Protein AF-A0A6N6Q2B4-F1 (afdb_monomer_lite)

pLDDT: mean 87.19, std 14.07, range [43.34, 98.88]

Sequence (247 aa):
VHIGHRNWVSLNNPAGLNIAGKITLEAWVNPEATQDGPVSRIISHGPALQTDIVDAAGKGVELFGSLLSANEVSLRIENSSEYVVGSSDGTNFHGVRAPVGTDLGAGKWVHLVGTYDGTTWRLYRNGTEIANAADATGALGVADGDWAIGSTGSGWADNFAGGIDEAAIYKKSLTAAQVKAHYDAATVVPVSKITFERSANGLKLSWTGGVLQQSDAYGSGYGDVTDAVSPYPVSASGTAKFFRLRQ

Foldseek 3Di:
DKDAFLDKDWPFDDPVPQAFAWKKWKWKWQAAQDFPDQKAFQKKWDDADQDWPADPVRDTDRPPDDPFFRKMFTFIDGPSFKTWGFMDRNPDTDTDIATPPPRHNPRDIWIWMWIGAQFKIWIDILLHTGDMDGDNGGHHGGDRFTIMGQAHTVSPDRGTGTIIDPIDMDSHGDDSVRSNVVSCVVPLPQPQDWDWDADPFGIWIAGDDAFKWKDLDPPDDTDGDPPDDPRGDDGDDVGDMDIDGDD

Secondary structure (DSSP, 8-state):
--B-TT--EEEE--GGG---BSEEEEEEEEE-SS-SSSEEEEEEE-PPP--EEE-TTS-EEE--S-SS---EEEEEEETTTEEEEEEE-SS-EEEEEEE-GGGTTS---EEEEEEE-SSEEEEEETTEEEEEEE-S--BPP-SS--EEESSSGGGSS----EEEEEEEEESSPPPHHHHHHHHHHHHS-----EEEEEETTEEEEEESSSEEEEESSTTS--EE-TT--SSEEEE--SS--EEEEE-

Radius of gyration: 24.59 Å; chains: 1; bounding box: 74×36×65 Å

Structure (mmCIF, N/CA/C/O backbone):
data_AF-A0A6N6Q2B4-F1
#
_entry.id   AF-A0A6N6Q2B4-F1
#
loop_
_atom_site.group_PDB
_atom_site.id
_atom_site.type_symbol
_atom_site.label_atom_id
_atom_site.label_alt_id
_atom_site.label_comp_id
_atom_site.label_asym_id
_atom_site.label_entity_id
_atom_site.label_seq_id
_atom_site.pdbx_PDB_ins_code
_atom_site.Cartn_x
_atom_site.Cartn_y
_atom_site.Cartn_z
_atom_site.occupancy
_atom_site.B_iso_or_equiv
_atom_site.auth_seq_id
_atom_site.auth_comp_id
_atom_site.auth_asym_id
_atom_site.auth_atom_id
_atom_site.pdbx_PDB_model_num
ATOM 1 N N . VAL A 1 1 ? 2.869 -5.673 11.732 1.00 46.59 1 VAL A N 1
ATOM 2 C CA . VAL A 1 1 ? 4.303 -5.688 12.134 1.00 46.59 1 VAL A CA 1
ATOM 3 C C . VAL A 1 1 ? 4.669 -4.244 12.363 1.00 46.59 1 VAL A C 1
ATOM 5 O O . VAL A 1 1 ? 4.632 -3.502 11.396 1.00 46.59 1 VAL A O 1
ATOM 8 N N . HIS A 1 2 ? 4.979 -3.851 13.599 1.00 43.34 2 HIS A N 1
ATOM 9 C CA . HIS A 1 2 ? 5.383 -2.478 13.892 1.00 43.34 2 HIS A CA 1
ATOM 10 C C . HIS A 1 2 ? 6.887 -2.321 13.650 1.00 43.34 2 HIS A C 1
ATOM 12 O O . HIS A 1 2 ? 7.690 -2.909 14.376 1.00 43.34 2 HIS A O 1
ATOM 18 N N . ILE A 1 3 ? 7.266 -1.558 12.626 1.00 56.44 3 ILE A N 1
ATOM 19 C CA . ILE A 1 3 ? 8.669 -1.246 12.324 1.00 56.44 3 ILE A CA 1
ATOM 20 C C . ILE A 1 3 ? 8.933 0.207 12.729 1.00 56.44 3 ILE A C 1
ATOM 22 O O . ILE A 1 3 ? 8.253 1.118 12.257 1.00 56.44 3 ILE A O 1
ATOM 26 N N . GLY A 1 4 ? 9.883 0.404 13.649 1.00 46.84 4 GLY A N 1
ATOM 27 C CA . GLY A 1 4 ? 10.326 1.724 14.111 1.00 46.84 4 GLY A CA 1
ATOM 28 C C . GLY A 1 4 ? 11.435 2.326 13.241 1.00 46.84 4 GLY A C 1
ATOM 29 O O . GLY A 1 4 ? 11.974 1.649 12.371 1.00 46.84 4 GLY A O 1
ATOM 30 N N . HIS A 1 5 ? 11.808 3.577 13.534 1.00 55.91 5 HIS A N 1
ATOM 31 C CA . HIS A 1 5 ? 12.776 4.433 12.815 1.00 55.91 5 HIS A CA 1
ATOM 32 C C . HIS A 1 5 ? 13.891 3.681 12.067 1.00 55.91 5 HIS A C 1
ATOM 34 O O . HIS A 1 5 ? 14.724 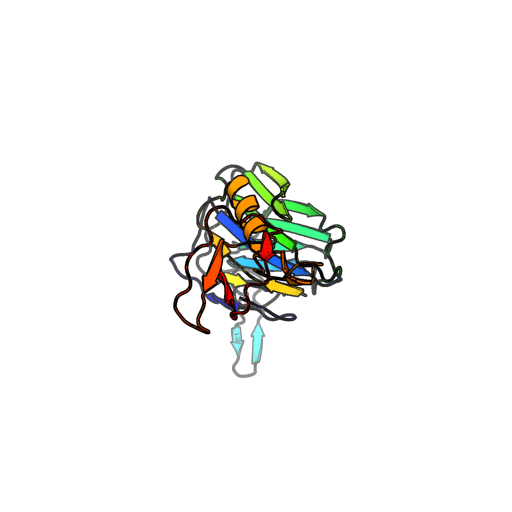3.042 12.709 1.00 55.91 5 HIS A O 1
ATOM 40 N N . ARG A 1 6 ? 13.899 3.760 10.726 1.00 65.00 6 ARG A N 1
ATOM 41 C CA . ARG A 1 6 ? 14.929 3.184 9.831 1.00 65.00 6 ARG A CA 1
ATOM 42 C C . ARG A 1 6 ? 15.206 1.688 10.011 1.00 65.00 6 ARG A C 1
ATOM 44 O O . ARG A 1 6 ? 16.241 1.193 9.569 1.00 65.00 6 ARG A O 1
ATOM 51 N N . ASN A 1 7 ? 14.306 0.961 10.663 1.00 76.88 7 ASN A N 1
ATOM 52 C CA . ASN A 1 7 ? 14.390 -0.488 10.730 1.00 76.88 7 ASN A CA 1
ATOM 53 C C . ASN A 1 7 ? 13.706 -1.094 9.512 1.00 76.88 7 ASN A C 1
ATOM 55 O O . ASN A 1 7 ? 12.891 -0.463 8.839 1.00 76.88 7 ASN A O 1
ATOM 59 N N . TRP A 1 8 ? 14.029 -2.351 9.258 1.00 82.38 8 TRP A N 1
ATOM 60 C CA . TRP A 1 8 ? 13.452 -3.106 8.167 1.00 82.38 8 TRP A CA 1
ATOM 61 C C . TRP A 1 8 ? 13.329 -4.573 8.556 1.00 82.38 8 TRP A C 1
ATOM 63 O O . TRP A 1 8 ? 13.951 -5.045 9.511 1.00 82.38 8 TRP A O 1
ATOM 73 N N . VAL A 1 9 ? 12.493 -5.291 7.818 1.00 85.94 9 VAL A N 1
ATOM 74 C CA . VAL A 1 9 ? 12.301 -6.733 7.980 1.00 85.94 9 VAL A CA 1
ATOM 75 C C . VAL A 1 9 ? 12.471 -7.391 6.620 1.00 85.94 9 VAL A C 1
ATOM 77 O O . VAL A 1 9 ? 11.747 -7.039 5.690 1.00 85.94 9 VAL A O 1
ATOM 80 N N . SER A 1 10 ? 13.395 -8.354 6.515 1.00 86.75 10 SER A N 1
ATOM 81 C CA . SER A 1 10 ? 13.435 -9.278 5.375 1.00 86.75 10 SER A CA 1
ATOM 82 C C . SER A 1 10 ? 12.363 -10.341 5.542 1.00 86.75 10 SER A C 1
ATOM 84 O O . SER A 1 10 ? 12.234 -10.937 6.614 1.00 86.75 10 SER A O 1
ATOM 86 N N . LEU A 1 11 ? 11.650 -10.638 4.464 1.00 84.94 11 LEU A N 1
ATOM 87 C CA . LEU A 1 11 ? 10.819 -11.835 4.359 1.00 84.94 11 LEU A CA 1
ATOM 88 C C . LEU A 1 11 ? 11.498 -12.915 3.497 1.00 84.94 11 LEU A C 1
ATOM 90 O O . LEU A 1 11 ? 10.877 -13.941 3.215 1.00 84.94 11 LEU A O 1
ATOM 94 N N . ASN A 1 12 ? 12.767 -12.705 3.119 1.00 86.75 12 ASN A N 1
ATOM 95 C CA . ASN A 1 12 ? 13.509 -13.480 2.122 1.00 86.75 12 ASN A CA 1
ATOM 96 C C . ASN A 1 12 ? 12.766 -13.519 0.769 1.00 86.75 12 ASN A C 1
ATOM 98 O O . ASN A 1 12 ? 11.902 -12.683 0.493 1.00 86.75 12 ASN A O 1
ATOM 102 N N . ASN A 1 13 ? 13.056 -14.517 -0.068 1.00 85.31 13 ASN A N 1
ATOM 103 C CA . ASN A 1 13 ? 12.334 -14.766 -1.313 1.00 85.31 13 ASN A CA 1
ATOM 104 C C . ASN A 1 13 ? 11.565 -16.102 -1.286 1.00 85.31 13 ASN A C 1
ATOM 106 O O . ASN A 1 13 ? 11.997 -17.094 -1.883 1.00 85.31 13 ASN A O 1
ATOM 110 N N . PRO A 1 14 ? 10.428 -16.201 -0.573 1.00 84.50 14 PRO A N 1
ATOM 111 C CA . PRO A 1 14 ? 9.658 -17.432 -0.569 1.00 84.50 14 PRO A CA 1
ATOM 112 C C . PRO A 1 14 ? 9.080 -17.661 -1.969 1.00 84.50 14 PRO A C 1
ATOM 114 O O . PRO A 1 14 ? 8.416 -16.788 -2.522 1.00 84.50 14 PRO A O 1
ATOM 117 N N . ALA A 1 15 ? 9.244 -18.867 -2.525 1.00 81.69 15 ALA A N 1
ATOM 118 C CA . ALA A 1 15 ? 8.711 -19.215 -3.853 1.00 81.69 15 ALA A CA 1
ATOM 119 C C . ALA A 1 15 ? 7.199 -18.931 -3.968 1.00 81.69 15 ALA A C 1
ATOM 121 O O . ALA A 1 15 ? 6.676 -18.545 -5.013 1.00 81.69 15 ALA A O 1
ATOM 122 N N . GLY A 1 16 ? 6.496 -19.060 -2.840 1.00 81.44 16 GLY A N 1
ATOM 123 C CA . GLY A 1 16 ? 5.100 -18.695 -2.677 1.00 81.44 16 GLY A CA 1
ATOM 124 C C . GLY A 1 16 ? 4.799 -17.195 -2.712 1.00 81.44 16 GLY A C 1
ATOM 125 O O . GLY A 1 16 ? 3.630 -16.883 -2.573 1.00 81.44 16 GLY A O 1
ATOM 126 N N . LEU A 1 17 ? 5.746 -16.280 -2.915 1.00 82.44 17 LEU A N 1
ATOM 127 C CA . LEU A 1 17 ? 5.530 -14.837 -3.122 1.00 82.44 17 LEU A CA 1
ATOM 128 C C . LEU A 1 17 ? 6.408 -14.267 -4.250 1.00 82.44 17 LEU A C 1
ATOM 130 O O . LEU A 1 17 ? 6.599 -13.060 -4.326 1.00 82.44 17 LEU A O 1
ATOM 134 N N . ASN A 1 18 ? 6.877 -15.100 -5.180 1.00 86.44 18 ASN A N 1
ATOM 135 C CA . ASN A 1 18 ? 7.385 -14.596 -6.453 1.00 86.44 18 ASN A CA 1
ATOM 136 C C . ASN A 1 18 ? 6.185 -14.276 -7.366 1.00 86.44 18 ASN A C 1
ATOM 138 O O . ASN A 1 18 ? 5.571 -15.179 -7.943 1.00 86.44 18 ASN A O 1
ATOM 142 N N . ILE A 1 19 ? 5.749 -13.014 -7.365 1.00 89.75 19 ILE A N 1
ATOM 143 C CA . ILE A 1 19 ? 4.476 -12.578 -7.956 1.00 89.75 19 ILE A CA 1
ATOM 144 C C . ILE A 1 19 ? 4.738 -11.889 -9.291 1.00 89.75 19 ILE A C 1
ATOM 146 O O . ILE A 1 19 ? 5.482 -10.920 -9.353 1.00 89.75 19 ILE A O 1
ATOM 150 N N . ALA A 1 20 ? 4.050 -12.344 -10.338 1.00 93.19 20 ALA A N 1
ATOM 151 C CA . ALA A 1 20 ? 3.994 -11.662 -11.624 1.00 93.19 20 ALA A CA 1
ATOM 152 C C . ALA A 1 20 ? 2.539 -11.344 -12.003 1.00 93.19 20 ALA A C 1
ATOM 154 O O . ALA A 1 20 ? 1.624 -12.129 -11.736 1.00 93.19 20 ALA A O 1
ATOM 155 N N . GLY A 1 21 ? 2.317 -10.194 -12.638 1.00 95.94 21 GLY A N 1
ATOM 156 C CA . GLY A 1 21 ? 0.991 -9.719 -13.016 1.00 95.94 21 GLY A CA 1
ATOM 157 C C . GLY A 1 21 ? 0.243 -9.086 -11.842 1.00 95.94 21 GLY A C 1
ATOM 158 O O . GLY A 1 21 ? 0.664 -8.056 -11.319 1.00 95.94 21 GLY A O 1
ATOM 159 N N . LYS A 1 22 ? -0.913 -9.649 -11.468 1.00 97.94 22 LYS A N 1
ATOM 160 C CA . LYS A 1 22 ? -1.814 -9.032 -10.479 1.00 97.94 22 LYS A CA 1
ATOM 161 C C . LYS A 1 22 ? -1.211 -9.040 -9.078 1.00 97.94 22 LYS A C 1
ATOM 163 O O . LYS A 1 22 ? -0.769 -10.083 -8.601 1.00 97.94 22 LYS A O 1
ATOM 168 N N . ILE A 1 23 ? -1.295 -7.906 -8.390 1.00 98.31 23 ILE A N 1
ATOM 169 C CA . ILE A 1 23 ? -0.763 -7.755 -7.034 1.00 98.31 23 ILE A CA 1
ATOM 170 C C . ILE A 1 23 ? -1.555 -6.720 -6.235 1.00 98.31 23 ILE A C 1
ATOM 172 O O . ILE A 1 23 ? -2.185 -5.833 -6.814 1.00 98.31 23 ILE A O 1
ATOM 176 N N . THR A 1 24 ? -1.487 -6.823 -4.909 1.00 98.69 24 THR A N 1
ATOM 177 C CA . THR A 1 24 ? -1.772 -5.718 -3.990 1.00 98.69 24 THR A CA 1
ATOM 178 C C . THR A 1 24 ? -0.676 -5.619 -2.937 1.00 98.69 24 THR A C 1
ATOM 180 O O . THR A 1 24 ? -0.319 -6.636 -2.340 1.00 98.69 24 THR A O 1
ATOM 183 N N . LEU A 1 25 ? -0.183 -4.404 -2.708 1.00 98.69 25 LEU A N 1
ATOM 184 C CA . LEU A 1 25 ? 0.688 -4.028 -1.596 1.00 98.69 25 LEU A CA 1
ATOM 185 C C . LEU A 1 25 ? -0.087 -3.074 -0.690 1.00 98.69 25 LEU A C 1
ATOM 187 O O . LEU A 1 25 ? -0.640 -2.088 -1.173 1.00 98.69 25 LEU A O 1
ATOM 191 N N . GLU A 1 26 ? -0.143 -3.361 0.601 1.00 98.69 26 GLU A N 1
ATOM 192 C CA . GLU A 1 26 ? -0.947 -2.618 1.573 1.00 98.69 26 GLU A CA 1
ATOM 193 C C . GLU A 1 26 ? -0.132 -2.371 2.839 1.00 98.69 26 GLU A C 1
ATOM 195 O O . GLU A 1 26 ? 0.538 -3.280 3.318 1.00 98.69 26 GLU A O 1
ATOM 200 N N . ALA A 1 27 ? -0.189 -1.156 3.383 1.00 98.25 27 ALA A N 1
AT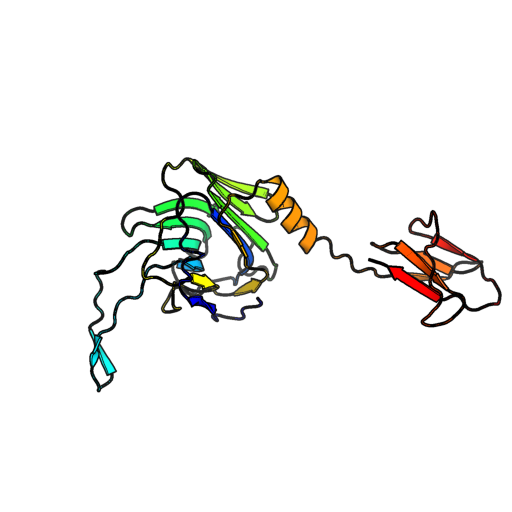OM 201 C CA . ALA A 1 27 ? 0.389 -0.835 4.683 1.00 98.25 27 ALA A CA 1
ATOM 202 C C . ALA A 1 27 ? -0.281 0.391 5.309 1.00 98.25 27 ALA A C 1
ATOM 204 O O . ALA A 1 27 ? -0.737 1.303 4.614 1.00 98.25 27 ALA A O 1
ATOM 205 N N . TRP A 1 28 ? -0.255 0.455 6.635 1.00 97.88 28 TRP A N 1
ATOM 206 C CA . TRP A 1 28 ? -0.391 1.705 7.368 1.00 97.88 28 TRP A CA 1
ATOM 207 C C . TRP A 1 28 ? 0.989 2.334 7.548 1.00 97.88 28 TRP A C 1
ATOM 209 O O . TRP A 1 28 ? 1.935 1.656 7.945 1.00 97.88 28 TRP A O 1
ATOM 219 N N . VAL A 1 29 ? 1.114 3.630 7.264 1.00 97.31 29 VAL A N 1
ATOM 220 C CA . VAL A 1 29 ? 2.376 4.370 7.391 1.00 97.31 29 VAL A CA 1
ATOM 221 C C . VAL A 1 29 ? 2.209 5.671 8.163 1.00 97.31 29 VAL A C 1
ATOM 223 O O . VAL A 1 29 ? 1.197 6.351 8.037 1.00 97.31 29 VAL A O 1
ATOM 226 N N . ASN A 1 30 ? 3.217 6.047 8.939 1.00 96.25 30 ASN A N 1
ATOM 227 C CA . ASN A 1 30 ? 3.341 7.354 9.580 1.00 96.25 30 ASN A CA 1
ATOM 228 C C . ASN A 1 30 ? 4.697 7.940 9.166 1.00 96.25 30 ASN A C 1
ATOM 230 O O . ASN A 1 30 ? 5.694 7.702 9.854 1.00 96.25 30 ASN A O 1
ATOM 234 N N . PRO A 1 31 ? 4.771 8.575 7.982 1.00 95.56 31 PRO A N 1
ATOM 235 C CA . PRO A 1 31 ? 6.037 9.004 7.415 1.00 95.56 31 PRO A CA 1
ATOM 236 C C . PRO A 1 31 ? 6.551 10.272 8.102 1.00 95.56 31 PRO A C 1
ATOM 238 O O . PRO A 1 31 ? 5.794 11.198 8.404 1.00 95.56 31 PRO A O 1
ATOM 241 N N . GLU A 1 32 ? 7.862 10.344 8.303 1.00 94.69 32 GLU A N 1
ATOM 242 C CA . GLU A 1 32 ? 8.519 11.549 8.803 1.00 94.69 32 GLU A CA 1
ATOM 243 C C . GLU A 1 32 ? 8.503 12.681 7.772 1.00 94.69 32 GLU A C 1
ATOM 245 O O . GLU A 1 32 ? 8.220 12.476 6.591 1.00 94.69 32 GLU A O 1
ATOM 250 N N . ALA A 1 33 ? 8.814 13.898 8.226 1.00 92.00 33 ALA A N 1
ATOM 251 C CA . ALA A 1 33 ? 8.837 15.089 7.375 1.00 92.00 33 ALA A CA 1
ATOM 252 C C . ALA A 1 33 ? 9.838 14.973 6.211 1.00 92.00 33 ALA A C 1
ATOM 254 O O . ALA A 1 33 ? 9.653 15.597 5.169 1.00 92.00 33 ALA A O 1
ATOM 255 N N . THR A 1 34 ? 10.889 14.175 6.394 1.00 90.19 34 THR A N 1
ATOM 256 C CA . THR A 1 34 ? 11.942 13.931 5.410 1.00 90.19 34 THR A CA 1
ATOM 257 C C . THR A 1 34 ? 12.246 12.446 5.346 1.00 90.19 34 THR A C 1
ATOM 259 O O . THR A 1 34 ? 12.429 11.811 6.382 1.00 90.19 34 THR A O 1
ATOM 262 N N . GLN A 1 35 ? 12.328 11.913 4.133 1.00 93.06 35 GLN A N 1
ATOM 263 C CA . GLN A 1 35 ? 12.831 10.570 3.875 1.00 93.06 35 GLN A CA 1
ATOM 264 C C . GLN A 1 35 ? 14.358 10.584 3.698 1.00 93.06 35 GLN A C 1
ATOM 266 O O . GLN A 1 35 ? 14.934 11.622 3.371 1.00 93.06 35 GLN A O 1
ATOM 271 N N . ASP A 1 36 ? 15.015 9.443 3.920 1.00 84.19 36 ASP A N 1
ATOM 272 C CA . ASP A 1 36 ? 16.485 9.351 3.953 1.00 84.19 36 ASP A CA 1
ATOM 273 C C . ASP A 1 36 ? 17.151 9.527 2.578 1.00 84.19 36 ASP A C 1
ATOM 275 O O . ASP A 1 36 ? 18.346 9.816 2.500 1.00 84.19 36 ASP A O 1
ATOM 279 N N . GLY A 1 37 ? 16.392 9.375 1.493 1.00 85.94 37 GLY A N 1
ATOM 280 C CA . GLY A 1 37 ? 16.914 9.447 0.137 1.00 85.94 37 GLY A CA 1
ATOM 281 C C . GLY A 1 37 ? 15.869 9.845 -0.906 1.00 85.94 37 GLY A C 1
ATOM 282 O O . GLY A 1 37 ? 14.711 10.129 -0.579 1.00 85.94 37 GLY A O 1
ATOM 283 N N . PRO A 1 38 ? 16.270 9.869 -2.190 1.00 88.62 38 PRO A N 1
ATOM 284 C CA . PRO A 1 38 ? 15.353 10.121 -3.301 1.00 88.62 38 PRO A CA 1
ATOM 285 C C . PRO A 1 38 ? 14.310 9.007 -3.449 1.00 88.62 38 PRO A C 1
ATOM 287 O O . PRO A 1 38 ? 13.260 9.238 -4.044 1.00 88.62 38 PRO A O 1
ATOM 290 N N . VAL A 1 39 ? 14.575 7.824 -2.893 1.00 91.62 39 VAL A N 1
ATOM 291 C CA . VAL A 1 39 ? 13.656 6.692 -2.836 1.00 91.62 39 VAL A CA 1
ATOM 292 C C . VAL A 1 39 ? 13.653 6.129 -1.417 1.00 91.62 39 VAL A C 1
ATOM 294 O O . VAL A 1 39 ? 14.709 5.918 -0.831 1.00 91.62 39 VAL A O 1
ATOM 297 N N . SER A 1 40 ? 12.463 5.860 -0.882 1.00 94.06 40 SER A N 1
ATOM 298 C CA . SER A 1 40 ? 12.276 5.196 0.410 1.00 94.06 40 SER A CA 1
ATOM 299 C C . SER A 1 40 ? 11.170 4.155 0.319 1.00 94.06 40 SER A C 1
ATOM 301 O O . SER A 1 40 ? 10.014 4.481 0.036 1.00 94.06 40 SER A O 1
ATOM 303 N N . ARG A 1 41 ? 11.515 2.886 0.540 1.00 94.75 41 ARG A N 1
ATOM 304 C CA . ARG A 1 41 ? 10.623 1.744 0.298 1.00 94.75 41 ARG A CA 1
ATOM 305 C C . ARG A 1 41 ? 9.816 1.378 1.536 1.00 94.75 41 ARG A C 1
ATOM 307 O O . ARG A 1 41 ? 10.368 1.100 2.593 1.00 94.75 41 ARG A O 1
ATOM 314 N N . ILE A 1 42 ? 8.496 1.318 1.376 1.00 97.00 42 ILE A N 1
ATOM 315 C CA . ILE A 1 42 ? 7.570 0.870 2.423 1.00 97.00 42 ILE A CA 1
ATOM 316 C C . ILE A 1 42 ? 7.452 -0.654 2.357 1.00 97.00 42 ILE A C 1
ATOM 318 O O . ILE A 1 42 ? 7.682 -1.335 3.351 1.00 97.00 42 ILE A O 1
ATOM 322 N N . ILE A 1 43 ? 7.143 -1.187 1.173 1.00 97.31 43 ILE A N 1
ATOM 323 C CA . ILE A 1 43 ? 7.164 -2.620 0.857 1.00 97.31 43 ILE A CA 1
ATOM 324 C C . ILE A 1 43 ? 7.862 -2.772 -0.491 1.00 97.31 43 ILE A C 1
ATOM 326 O O . ILE A 1 43 ? 7.516 -2.060 -1.435 1.00 97.31 43 ILE A O 1
ATOM 330 N N . SER A 1 44 ? 8.804 -3.699 -0.604 1.00 95.00 44 SER A N 1
ATOM 331 C CA . SER A 1 44 ? 9.506 -3.981 -1.854 1.00 95.00 44 SER A CA 1
ATOM 332 C C . SER A 1 44 ? 9.785 -5.466 -2.036 1.00 95.00 44 SER A C 1
ATOM 334 O O . SER A 1 44 ? 9.934 -6.190 -1.056 1.00 95.00 44 SER A O 1
ATOM 336 N N . HIS A 1 45 ? 9.860 -5.910 -3.288 1.00 93.50 45 HIS A N 1
ATOM 337 C CA . HIS A 1 45 ? 10.465 -7.179 -3.683 1.00 93.50 45 HIS A CA 1
ATOM 338 C C . HIS A 1 45 ? 11.595 -6.871 -4.645 1.00 93.50 45 HIS A C 1
ATOM 340 O O . HIS A 1 45 ? 11.339 -6.369 -5.739 1.00 93.50 45 HIS A O 1
ATOM 346 N N . GLY A 1 46 ? 12.823 -7.149 -4.224 1.00 87.62 46 GLY A N 1
ATOM 347 C CA . GLY A 1 46 ? 14.006 -6.728 -4.955 1.00 87.62 46 GLY A CA 1
ATOM 348 C C . GLY A 1 46 ? 14.251 -5.205 -4.906 1.00 87.62 46 GLY A C 1
ATOM 349 O O . GLY A 1 46 ? 13.687 -4.510 -4.056 1.00 87.62 46 GLY A O 1
ATOM 350 N N . PRO A 1 47 ? 15.108 -4.688 -5.802 1.00 82.00 47 PRO A N 1
ATOM 351 C CA . PRO A 1 47 ? 15.984 -5.482 -6.665 1.00 82.00 47 PRO A CA 1
ATOM 352 C C . PRO A 1 47 ? 16.956 -6.336 -5.833 1.00 82.00 47 PRO A C 1
ATOM 354 O O . PRO A 1 47 ? 17.136 -6.112 -4.633 1.00 82.00 47 PRO A O 1
ATOM 357 N N . ALA A 1 48 ? 17.551 -7.355 -6.456 1.00 68.38 48 ALA A N 1
ATOM 358 C CA . ALA A 1 48 ? 18.615 -8.124 -5.818 1.00 68.38 48 ALA A CA 1
ATOM 359 C C . ALA A 1 48 ? 19.803 -7.213 -5.459 1.00 68.38 48 ALA A C 1
ATOM 361 O O . ALA A 1 48 ? 20.022 -6.186 -6.106 1.00 68.38 48 ALA A O 1
ATOM 362 N N . LEU A 1 49 ? 20.562 -7.602 -4.430 1.00 66.06 49 LEU A N 1
ATOM 363 C CA . LEU A 1 49 ? 21.783 -6.913 -4.017 1.00 66.06 49 LEU A CA 1
ATOM 364 C C . LEU A 1 49 ? 22.715 -6.606 -5.191 1.00 66.06 49 LEU A C 1
ATOM 366 O O . LEU A 1 49 ? 22.923 -7.421 -6.091 1.00 66.06 49 LEU A O 1
ATOM 370 N N . GLN A 1 50 ? 23.397 -5.475 -5.054 1.00 56.47 50 GLN A N 1
ATOM 371 C CA . GLN A 1 50 ? 24.748 -5.300 -5.555 1.00 56.47 50 GLN A CA 1
ATOM 372 C C . GLN A 1 50 ? 25.648 -6.337 -4.864 1.00 56.47 50 GLN A C 1
ATOM 374 O O . GLN A 1 50 ? 25.808 -6.318 -3.647 1.00 56.47 50 GLN A O 1
ATOM 379 N N . THR A 1 51 ? 26.175 -7.314 -5.605 1.00 52.03 51 THR A N 1
ATOM 380 C CA . THR A 1 51 ? 27.088 -8.307 -5.025 1.00 52.03 51 THR A CA 1
ATOM 381 C C . THR A 1 51 ? 28.399 -7.628 -4.644 1.00 52.03 51 THR A C 1
ATOM 383 O O . THR A 1 51 ? 29.220 -7.355 -5.523 1.00 52.03 51 THR A O 1
ATOM 386 N N . ASP A 1 52 ? 28.618 -7.404 -3.352 1.00 49.59 52 ASP A N 1
ATOM 387 C CA . ASP A 1 52 ? 29.935 -7.039 -2.841 1.00 49.59 52 ASP A CA 1
ATOM 388 C C . ASP A 1 52 ? 30.815 -8.292 -2.808 1.00 49.59 52 ASP A C 1
ATOM 390 O O . ASP A 1 52 ? 30.657 -9.177 -1.963 1.00 49.59 52 ASP A O 1
ATOM 394 N N . ILE A 1 53 ? 31.778 -8.383 -3.726 1.00 55.00 53 ILE A N 1
ATOM 395 C CA . ILE A 1 53 ? 32.918 -9.280 -3.524 1.00 55.00 53 ILE A CA 1
ATOM 396 C C . ILE A 1 53 ? 33.838 -8.563 -2.539 1.00 55.00 53 ILE A C 1
ATOM 398 O O . ILE A 1 53 ? 34.616 -7.698 -2.941 1.00 55.00 53 ILE A O 1
ATOM 402 N N . VAL A 1 54 ? 33.719 -8.898 -1.254 1.00 53.00 54 VAL A N 1
ATOM 403 C CA . VAL A 1 54 ? 34.643 -8.441 -0.208 1.00 53.00 54 VAL A CA 1
ATOM 404 C C . VAL A 1 54 ? 35.795 -9.426 -0.053 1.00 53.00 54 VAL A C 1
ATOM 406 O O . VAL A 1 54 ? 35.590 -10.638 0.042 1.00 53.00 54 VAL A O 1
ATOM 409 N N . ASP A 1 55 ? 37.027 -8.919 -0.035 1.00 54.53 55 ASP A N 1
ATOM 410 C CA . ASP A 1 55 ? 38.174 -9.724 0.376 1.00 54.53 55 ASP A CA 1
ATOM 411 C C . ASP A 1 55 ? 38.179 -9.952 1.902 1.00 54.53 55 ASP A C 1
ATOM 413 O O . ASP A 1 55 ? 37.419 -9.349 2.665 1.00 54.53 55 ASP A O 1
ATOM 417 N N . ALA A 1 56 ? 39.071 -10.824 2.378 1.00 50.56 56 ALA A N 1
ATOM 418 C CA . ALA A 1 56 ? 39.221 -11.119 3.807 1.00 50.56 56 ALA A CA 1
ATOM 419 C C . ALA A 1 56 ? 39.658 -9.903 4.659 1.00 50.56 56 ALA A C 1
ATOM 421 O O . ALA A 1 56 ? 39.656 -9.990 5.886 1.00 50.56 56 ALA A O 1
ATOM 422 N N . ALA A 1 57 ? 40.043 -8.785 4.031 1.00 61.84 57 ALA A N 1
ATOM 423 C CA . ALA A 1 57 ? 40.410 -7.529 4.679 1.00 61.84 57 ALA A CA 1
ATOM 424 C C . ALA A 1 57 ? 39.265 -6.494 4.669 1.00 61.84 57 ALA A C 1
ATOM 426 O O . ALA A 1 57 ? 39.468 -5.360 5.108 1.00 61.84 57 ALA A O 1
ATOM 427 N N . GLY A 1 58 ? 38.071 -6.870 4.195 1.00 54.22 58 GLY A N 1
ATOM 428 C CA . GLY A 1 58 ? 36.896 -6.004 4.152 1.00 54.22 58 GLY A CA 1
ATOM 429 C C . GLY A 1 58 ? 36.940 -4.951 3.045 1.00 54.22 58 GLY A C 1
ATOM 430 O O . GLY A 1 58 ? 36.183 -3.984 3.106 1.00 54.22 58 GLY A O 1
ATOM 431 N N . LYS A 1 59 ? 37.814 -5.099 2.039 1.00 57.81 59 LYS A N 1
ATOM 432 C CA . LYS A 1 59 ? 37.793 -4.246 0.846 1.00 57.81 59 LYS A CA 1
ATOM 433 C C . LYS A 1 59 ? 36.923 -4.901 -0.222 1.00 57.81 59 LYS A C 1
ATOM 435 O O . LYS A 1 59 ? 37.238 -5.986 -0.707 1.00 57.81 59 LYS A O 1
ATOM 440 N N . GLY A 1 60 ? 35.814 -4.242 -0.547 1.00 55.88 60 GLY A N 1
ATOM 441 C CA . GLY A 1 60 ? 34.859 -4.677 -1.561 1.00 55.88 60 GLY A CA 1
ATOM 442 C C . GLY A 1 60 ? 35.121 -4.058 -2.929 1.00 55.88 60 GLY A C 1
ATOM 443 O O . GLY A 1 60 ? 35.539 -2.903 -3.024 1.00 55.88 60 GLY A O 1
ATOM 444 N N . VAL A 1 61 ? 34.849 -4.819 -3.988 1.00 56.81 61 VAL A N 1
ATOM 445 C CA . VAL A 1 61 ? 34.513 -4.240 -5.293 1.00 56.81 61 VAL A CA 1
ATOM 446 C C . VAL A 1 61 ? 32.995 -4.154 -5.369 1.00 56.81 61 VAL A C 1
ATOM 448 O O . VAL A 1 61 ? 32.321 -5.178 -5.466 1.00 56.81 61 VAL A O 1
ATOM 451 N N . GLU A 1 62 ? 32.481 -2.928 -5.352 1.00 53.06 62 GLU A N 1
ATOM 452 C CA . GLU A 1 62 ? 31.084 -2.625 -5.646 1.00 53.06 62 GLU A CA 1
ATOM 453 C C . GLU A 1 62 ? 30.843 -2.851 -7.148 1.00 53.06 62 GLU A C 1
ATOM 455 O O . GLU A 1 62 ? 31.175 -2.015 -7.993 1.00 53.06 62 GLU A O 1
ATOM 460 N N . LEU A 1 63 ? 30.287 -4.007 -7.518 1.00 51.31 63 LEU A N 1
ATOM 461 C CA . LEU A 1 63 ? 29.897 -4.271 -8.904 1.00 51.31 63 LEU A CA 1
ATOM 462 C C . LEU A 1 63 ? 28.557 -3.583 -9.196 1.00 51.31 63 LEU A C 1
ATOM 464 O O . LEU A 1 63 ? 27.493 -4.185 -9.081 1.00 51.31 63 LEU A O 1
ATOM 468 N N . PHE A 1 64 ? 28.601 -2.297 -9.561 1.00 47.41 64 PHE A N 1
ATOM 469 C CA . PHE A 1 64 ? 27.443 -1.587 -10.116 1.00 47.41 64 PHE A CA 1
ATOM 470 C C . PHE A 1 64 ? 27.140 -2.141 -11.517 1.00 47.41 64 PHE A C 1
ATOM 472 O O . PHE A 1 64 ? 27.750 -1.729 -12.502 1.00 47.41 64 PHE A O 1
ATOM 479 N N . GLY A 1 65 ? 26.234 -3.113 -11.616 1.00 46.00 65 GLY A N 1
ATOM 480 C CA . GLY A 1 65 ? 25.878 -3.730 -12.895 1.00 46.00 65 GLY A CA 1
ATOM 481 C C . GLY A 1 65 ? 25.485 -5.186 -12.717 1.00 46.00 65 GLY A C 1
ATOM 482 O O . GLY A 1 65 ? 26.331 -6.067 -12.602 1.00 46.00 65 GLY A O 1
ATOM 483 N N . SER A 1 66 ? 24.181 -5.418 -12.661 1.00 45.50 66 SER A N 1
ATOM 484 C CA . SER A 1 66 ? 23.579 -6.679 -12.258 1.00 45.50 66 SER A CA 1
ATOM 485 C C . SER A 1 66 ? 23.880 -7.832 -13.232 1.00 45.50 66 SER A C 1
ATOM 487 O O . SER A 1 66 ? 23.437 -7.814 -14.377 1.00 45.50 66 SER A O 1
ATOM 489 N N . LEU A 1 67 ? 24.562 -8.883 -12.757 1.00 50.19 67 LEU A N 1
ATOM 490 C CA . LEU A 1 67 ? 24.436 -10.246 -13.312 1.00 50.19 67 LEU A CA 1
ATOM 491 C C . LEU A 1 67 ? 23.107 -10.914 -12.880 1.00 50.19 67 LEU A C 1
ATOM 493 O O . LEU A 1 67 ? 22.850 -12.061 -13.238 1.00 50.19 67 LEU A O 1
ATOM 497 N N . LEU A 1 68 ? 22.285 -10.207 -12.096 1.00 57.00 68 LEU A N 1
ATOM 498 C CA . LEU A 1 68 ? 21.025 -10.645 -11.491 1.00 57.00 68 LEU A CA 1
ATOM 499 C C . LEU A 1 68 ? 19.832 -9.863 -12.075 1.00 57.00 68 LEU A C 1
ATOM 501 O O . LEU A 1 68 ? 19.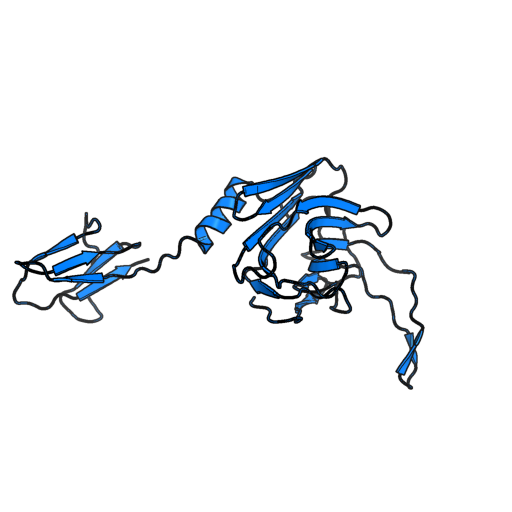992 -8.898 -12.827 1.00 57.00 68 LEU A O 1
ATOM 505 N N . SER A 1 69 ? 18.609 -10.247 -11.726 1.00 64.56 69 SER A N 1
ATOM 506 C CA . SER A 1 69 ? 17.421 -9.491 -12.135 1.00 64.56 69 SER A CA 1
ATOM 507 C C . SER A 1 69 ? 17.386 -8.095 -11.492 1.00 64.56 69 SER A C 1
ATOM 509 O O . SER A 1 69 ? 17.407 -7.978 -10.268 1.00 64.56 69 SER A O 1
ATOM 511 N N . ALA A 1 70 ? 17.264 -7.046 -12.313 1.00 77.38 70 ALA A N 1
ATOM 512 C CA . ALA A 1 70 ? 16.994 -5.678 -11.857 1.00 77.38 70 ALA A CA 1
ATOM 513 C C . ALA A 1 70 ? 15.503 -5.438 -11.551 1.00 77.38 70 ALA A C 1
ATOM 515 O O . ALA A 1 70 ? 15.110 -4.312 -11.242 1.00 77.38 70 ALA A O 1
ATOM 516 N N . ASN A 1 71 ? 14.677 -6.488 -11.652 1.00 89.94 71 ASN A N 1
ATOM 517 C CA . ASN A 1 71 ? 13.252 -6.372 -11.410 1.00 89.94 71 ASN A CA 1
ATOM 518 C C . ASN A 1 71 ? 12.977 -5.980 -9.959 1.00 89.94 71 ASN A C 1
ATOM 520 O O . ASN A 1 71 ? 13.513 -6.573 -9.022 1.00 89.94 71 ASN A O 1
ATOM 524 N N . GLU A 1 72 ? 12.059 -5.042 -9.799 1.00 92.81 72 GLU A N 1
ATOM 525 C CA . GLU A 1 72 ? 11.509 -4.642 -8.516 1.00 92.81 72 GLU A CA 1
ATOM 526 C C . GLU A 1 72 ? 9.992 -4.515 -8.633 1.00 92.81 72 GLU A C 1
ATOM 528 O O . GLU A 1 72 ? 9.485 -4.063 -9.659 1.00 92.81 72 GLU A O 1
ATOM 533 N N . VAL A 1 73 ? 9.260 -4.838 -7.570 1.00 96.06 73 VAL A N 1
ATOM 534 C CA . VAL A 1 73 ? 7.909 -4.309 -7.340 1.00 96.06 73 VAL A CA 1
ATOM 535 C C . VAL A 1 73 ? 7.861 -3.648 -5.969 1.00 96.06 73 VAL A C 1
ATOM 537 O O . VAL A 1 73 ? 8.342 -4.219 -4.993 1.00 96.06 73 VAL A O 1
ATOM 540 N N . SER A 1 74 ? 7.309 -2.438 -5.873 1.00 97.12 74 SER A N 1
ATOM 541 C CA . SER A 1 74 ? 7.306 -1.703 -4.609 1.00 97.12 74 SER A CA 1
ATOM 542 C C . SER A 1 74 ? 6.146 -0.737 -4.424 1.00 97.12 74 SER A C 1
ATOM 544 O O . SER A 1 74 ? 5.571 -0.205 -5.375 1.00 97.12 74 SER A O 1
ATOM 546 N N . LEU A 1 75 ? 5.835 -0.513 -3.146 1.00 98.62 75 LEU A N 1
ATOM 547 C CA . LEU A 1 75 ? 5.117 0.636 -2.613 1.00 98.62 75 LEU A CA 1
ATOM 548 C C . LEU A 1 75 ? 6.146 1.501 -1.875 1.00 98.62 75 LEU A C 1
ATOM 550 O O . LEU A 1 75 ? 6.832 1.015 -0.971 1.00 98.62 75 LEU A O 1
ATOM 554 N N . ARG A 1 76 ? 6.289 2.766 -2.269 1.00 97.88 76 ARG A N 1
ATOM 555 C CA . ARG A 1 76 ? 7.394 3.626 -1.821 1.00 97.88 76 ARG A CA 1
ATOM 556 C C . ARG A 1 76 ? 7.033 5.110 -1.816 1.00 97.88 76 ARG A C 1
ATOM 558 O O . ARG A 1 76 ? 5.985 5.508 -2.326 1.00 97.88 76 ARG A O 1
ATOM 565 N N . ILE A 1 77 ? 7.927 5.915 -1.250 1.00 97.94 77 ILE A N 1
ATOM 566 C CA . ILE A 1 77 ? 7.956 7.371 -1.390 1.00 97.94 77 ILE A CA 1
ATOM 567 C C . ILE A 1 77 ? 9.140 7.753 -2.277 1.00 97.94 77 ILE A C 1
ATOM 569 O O . ILE A 1 77 ? 10.247 7.258 -2.069 1.00 97.94 77 ILE A O 1
ATOM 573 N N . GLU A 1 78 ? 8.921 8.657 -3.228 1.00 96.38 78 GLU A N 1
ATOM 574 C CA . GLU A 1 78 ? 9.979 9.287 -4.019 1.00 96.38 78 GLU A CA 1
ATOM 575 C C . GLU A 1 78 ? 10.113 10.770 -3.668 1.00 96.38 78 GLU A C 1
ATOM 577 O O . GLU A 1 78 ? 9.120 11.485 -3.491 1.00 96.38 78 GLU A O 1
ATOM 582 N N . ASN A 1 79 ? 11.361 11.231 -3.558 1.00 94.75 79 ASN A N 1
ATOM 583 C CA . ASN A 1 79 ? 11.759 12.625 -3.350 1.00 94.75 79 ASN A CA 1
ATOM 584 C C . ASN A 1 79 ? 11.029 13.326 -2.195 1.00 94.75 79 ASN A C 1
ATOM 586 O O . ASN A 1 79 ? 10.776 14.527 -2.270 1.00 94.75 79 ASN A O 1
ATOM 590 N N . SER A 1 80 ? 10.620 12.578 -1.163 1.00 94.88 80 SER A N 1
ATOM 591 C CA . SER A 1 80 ? 9.749 13.082 -0.088 1.00 94.88 80 SER A CA 1
ATOM 592 C C . SER A 1 80 ? 8.550 13.893 -0.615 1.00 94.88 80 SER A C 1
ATOM 594 O O . SER A 1 80 ? 8.194 14.922 -0.050 1.00 94.88 80 SER A O 1
ATOM 596 N N . SER A 1 81 ? 7.952 13.498 -1.740 1.00 96.19 81 SER A N 1
ATOM 597 C CA . SER A 1 81 ? 6.858 14.272 -2.347 1.00 96.19 81 SER A CA 1
ATOM 598 C C . SER A 1 81 ? 5.832 13.427 -3.086 1.00 96.19 81 SER A C 1
ATOM 600 O O . SER A 1 81 ? 4.683 13.855 -3.197 1.00 96.19 81 SER A O 1
ATOM 602 N N . GLU A 1 82 ? 6.181 12.210 -3.507 1.00 97.94 82 GLU A N 1
ATOM 603 C CA . GLU A 1 82 ? 5.273 11.326 -4.238 1.00 97.94 82 GLU A CA 1
ATOM 604 C C . GLU A 1 82 ? 5.152 9.961 -3.558 1.00 97.94 82 GLU A C 1
ATOM 606 O O . GLU A 1 82 ? 6.154 9.316 -3.268 1.00 97.94 82 GLU A O 1
ATOM 611 N N . TYR A 1 83 ? 3.922 9.499 -3.327 1.00 98.69 83 TYR A N 1
ATOM 612 C CA . TYR A 1 83 ? 3.653 8.082 -3.114 1.00 98.69 83 TYR A CA 1
ATOM 613 C C . TYR A 1 83 ? 3.654 7.378 -4.460 1.00 98.69 83 TYR A C 1
ATOM 615 O O . TYR A 1 83 ? 3.041 7.867 -5.411 1.00 98.69 83 TYR A O 1
ATOM 623 N N . VAL A 1 84 ? 4.298 6.219 -4.529 1.00 98.69 84 VAL A N 1
ATOM 624 C CA . VAL A 1 84 ? 4.462 5.468 -5.770 1.00 98.69 84 VAL A CA 1
ATOM 625 C C . VAL A 1 84 ? 4.179 3.993 -5.528 1.00 98.69 84 VAL A C 1
ATOM 627 O O . VAL A 1 84 ? 4.686 3.406 -4.573 1.00 98.69 84 VAL A O 1
ATOM 630 N N . VAL A 1 85 ? 3.391 3.390 -6.418 1.00 98.75 85 VAL A N 1
ATOM 631 C CA . VAL A 1 85 ? 3.285 1.934 -6.547 1.00 98.75 85 VAL A CA 1
ATOM 632 C C . VAL A 1 85 ? 3.595 1.533 -7.980 1.00 98.75 85 VAL A C 1
ATOM 634 O O . VAL A 1 85 ? 3.120 2.162 -8.926 1.00 98.75 85 VAL A O 1
ATOM 637 N N . GLY A 1 86 ? 4.381 0.478 -8.146 1.00 98.06 86 GLY A N 1
ATOM 638 C CA . GLY A 1 86 ? 4.633 -0.095 -9.458 1.00 98.06 86 GLY A CA 1
ATOM 639 C C . GLY A 1 86 ? 5.773 -1.093 -9.449 1.00 98.06 86 GLY A C 1
ATOM 640 O O . GLY A 1 86 ? 6.258 -1.492 -8.390 1.00 98.06 86 GLY A O 1
ATOM 641 N N . SER A 1 87 ? 6.229 -1.443 -10.641 1.00 96.81 87 SER A N 1
ATOM 642 C CA . SER A 1 87 ? 7.395 -2.280 -10.875 1.00 96.81 87 SER A CA 1
ATOM 643 C C . SER A 1 87 ? 8.437 -1.589 -11.748 1.00 96.81 87 SER A C 1
ATOM 645 O O . SER A 1 87 ? 8.110 -0.725 -12.556 1.00 96.81 87 SER A O 1
ATOM 647 N N . SER A 1 88 ? 9.694 -1.987 -11.600 1.00 93.00 88 SER A N 1
ATOM 648 C CA . SER A 1 88 ? 10.815 -1.561 -12.440 1.00 93.00 88 SER A CA 1
ATOM 649 C C . SER A 1 88 ? 11.475 -2.788 -13.048 1.00 93.00 88 SER A C 1
ATOM 651 O O . SER A 1 88 ? 11.634 -3.771 -12.335 1.00 93.00 88 SER A O 1
ATOM 653 N N . ASP A 1 89 ? 11.864 -2.740 -14.321 1.00 88.44 89 ASP A N 1
ATOM 654 C CA . ASP A 1 89 ? 12.696 -3.769 -14.974 1.00 88.44 89 ASP A CA 1
ATOM 655 C C . ASP A 1 89 ? 14.198 -3.389 -14.989 1.00 88.44 89 ASP A C 1
ATOM 657 O O . ASP A 1 89 ? 15.009 -3.995 -15.691 1.00 88.44 89 ASP A O 1
ATOM 661 N N . GLY A 1 90 ? 14.567 -2.345 -14.237 1.00 82.31 90 GLY A N 1
ATOM 662 C CA . GLY A 1 90 ? 15.900 -1.737 -14.224 1.00 82.31 90 GLY A CA 1
ATOM 663 C C . GLY A 1 90 ? 16.113 -0.648 -15.278 1.00 82.31 90 GLY A C 1
ATOM 664 O O . GLY A 1 90 ? 17.069 0.116 -15.168 1.00 82.31 90 GLY A O 1
ATOM 665 N N . THR A 1 91 ? 15.226 -0.537 -16.270 1.00 84.62 91 THR A N 1
ATOM 666 C CA . THR A 1 91 ? 15.280 0.481 -17.334 1.00 84.62 91 THR A CA 1
ATOM 667 C C . THR A 1 91 ? 14.035 1.364 -17.330 1.00 84.62 91 THR A C 1
ATOM 669 O O . THR A 1 91 ? 14.129 2.587 -17.411 1.00 84.62 91 THR A O 1
ATOM 672 N N . ASN A 1 92 ? 12.865 0.744 -17.221 1.00 90.19 92 ASN A N 1
ATOM 673 C CA . ASN A 1 92 ? 11.557 1.364 -17.271 1.00 90.19 92 ASN A CA 1
ATOM 674 C C . ASN A 1 92 ? 10.849 1.193 -15.934 1.00 90.19 92 ASN A C 1
ATOM 676 O O . ASN A 1 92 ? 10.907 0.137 -15.302 1.00 90.19 92 ASN A O 1
ATOM 680 N N . PHE A 1 93 ? 10.118 2.232 -15.545 1.00 94.69 93 PHE A N 1
ATOM 681 C CA . PHE A 1 93 ? 9.186 2.164 -14.434 1.00 94.69 93 PHE A CA 1
ATOM 682 C C . PHE A 1 93 ? 7.748 2.048 -14.953 1.00 94.69 93 PHE A C 1
ATOM 684 O O . PHE A 1 93 ? 7.312 2.860 -15.768 1.00 94.69 93 PHE A O 1
ATOM 691 N N . HIS A 1 94 ? 7.018 1.068 -14.426 1.00 97.81 94 HIS A N 1
ATOM 692 C CA . HIS A 1 94 ? 5.626 0.750 -14.732 1.00 97.81 94 HIS A CA 1
ATOM 693 C C . HIS A 1 94 ? 4.789 0.930 -13.475 1.00 97.81 94 HIS A C 1
ATOM 695 O O . HIS A 1 94 ? 4.943 0.178 -12.514 1.00 97.81 94 HIS A O 1
ATOM 701 N N . GLY A 1 95 ? 3.919 1.932 -13.431 1.00 98.06 95 GLY A N 1
ATOM 702 C CA . GLY A 1 95 ? 3.196 2.211 -12.201 1.00 98.06 95 GLY A CA 1
ATOM 703 C C . GLY A 1 95 ? 2.456 3.528 -12.195 1.00 98.06 95 GLY A C 1
ATOM 704 O O . GLY A 1 95 ? 2.239 4.167 -13.222 1.00 98.06 95 GLY A O 1
ATOM 705 N N . VAL A 1 96 ? 2.083 3.941 -10.992 1.00 98.69 96 VAL A N 1
ATOM 706 C CA . VAL A 1 96 ? 1.386 5.197 -10.760 1.00 98.69 96 VAL A CA 1
ATOM 707 C C . VAL A 1 96 ? 1.961 5.914 -9.547 1.00 98.69 96 VAL A C 1
ATOM 709 O O . VAL A 1 96 ? 2.454 5.296 -8.601 1.00 98.69 96 VAL A O 1
ATOM 712 N N . ARG A 1 97 ? 1.890 7.241 -9.595 1.00 98.50 97 ARG A N 1
ATOM 713 C CA . ARG A 1 97 ? 2.364 8.155 -8.562 1.00 98.50 97 ARG A CA 1
ATOM 714 C C . ARG A 1 97 ? 1.268 9.139 -8.173 1.00 98.50 97 ARG A C 1
ATOM 716 O O . ARG A 1 97 ? 0.422 9.480 -8.999 1.00 98.50 97 ARG A O 1
ATOM 723 N N . ALA A 1 98 ? 1.286 9.588 -6.926 1.00 98.50 98 ALA A N 1
ATOM 724 C CA . ALA A 1 98 ? 0.383 10.612 -6.419 1.00 98.50 98 ALA A CA 1
ATOM 725 C C . ALA A 1 98 ? 1.097 11.493 -5.381 1.00 98.50 98 ALA A C 1
ATOM 727 O O . ALA A 1 98 ? 1.913 10.972 -4.618 1.00 98.50 98 ALA A O 1
ATOM 728 N N . PRO A 1 99 ? 0.786 12.798 -5.283 1.00 98.12 99 PRO A N 1
ATOM 729 C CA . PRO A 1 99 ? 1.429 13.674 -4.307 1.00 98.12 99 PRO A CA 1
ATOM 730 C C . PRO A 1 99 ? 1.187 13.195 -2.877 1.00 98.12 99 PRO A C 1
ATOM 732 O O . PRO A 1 99 ? 0.039 12.951 -2.507 1.00 98.12 99 PRO A O 1
ATOM 735 N N . VAL A 1 100 ? 2.224 13.134 -2.039 1.00 96.00 100 VAL A N 1
ATOM 736 C CA . VAL A 1 100 ? 2.076 12.816 -0.608 1.00 96.00 100 VAL A CA 1
ATOM 737 C C . VAL A 1 100 ? 1.218 13.872 0.103 1.00 96.00 100 VAL A C 1
ATOM 739 O O . VAL A 1 100 ? 0.401 13.552 0.963 1.00 96.00 100 VAL A O 1
ATOM 742 N N . GLY A 1 101 ? 1.304 15.134 -0.322 1.00 91.38 101 GLY A N 1
ATOM 743 C CA . GLY A 1 101 ? 0.519 16.224 0.256 1.00 91.38 101 GLY A CA 1
ATOM 744 C C . GLY A 1 101 ? 0.953 16.526 1.689 1.00 91.38 101 GLY A C 1
ATOM 745 O O . GLY A 1 101 ? 2.141 16.642 1.968 1.00 91.38 101 GLY A O 1
ATOM 746 N N . THR A 1 102 ? -0.008 16.665 2.601 1.00 93.75 102 THR A N 1
ATOM 747 C CA . THR A 1 102 ? 0.249 17.033 4.004 1.00 93.75 102 THR A CA 1
ATOM 748 C C . THR A 1 102 ? 0.572 15.846 4.909 1.00 93.75 102 THR A C 1
ATOM 750 O O . THR A 1 102 ? 0.601 16.021 6.120 1.00 93.75 102 THR A O 1
ATOM 753 N N . ASP A 1 103 ? 0.744 14.644 4.361 1.00 95.88 103 ASP A N 1
ATOM 754 C CA . ASP A 1 103 ? 0.903 13.429 5.165 1.00 95.88 103 ASP A CA 1
ATOM 755 C C . ASP A 1 103 ? 2.313 13.314 5.785 1.00 95.88 103 ASP A C 1
ATOM 757 O O . ASP A 1 103 ? 2.457 12.767 6.879 1.00 95.88 103 ASP A O 1
ATOM 761 N N . LEU A 1 104 ? 3.350 13.867 5.136 1.00 94.62 104 LEU A N 1
ATOM 762 C CA . LEU A 1 104 ? 4.729 13.855 5.651 1.00 94.62 104 LEU A CA 1
ATOM 763 C C . LEU A 1 104 ? 4.859 14.671 6.930 1.00 94.62 104 LEU A C 1
ATOM 765 O O . LEU A 1 104 ? 4.515 15.852 6.969 1.00 94.62 104 LEU A O 1
ATOM 769 N N . GLY A 1 105 ? 5.400 14.049 7.976 1.00 92.81 105 GLY A N 1
ATOM 770 C CA . GLY A 1 105 ? 5.663 14.718 9.247 1.00 92.81 105 GLY A CA 1
ATOM 771 C C . GLY A 1 105 ? 4.403 15.141 10.004 1.00 92.81 105 GLY A C 1
ATOM 772 O O . GLY A 1 105 ? 4.507 15.826 11.018 1.00 92.81 105 GLY A O 1
ATOM 773 N N . ALA A 1 106 ? 3.212 14.726 9.559 1.00 93.44 106 ALA A N 1
ATOM 774 C CA . ALA A 1 106 ? 1.956 15.041 10.235 1.00 93.44 106 ALA A CA 1
ATOM 775 C C . ALA A 1 106 ? 1.784 14.292 11.564 1.00 93.44 106 ALA A C 1
ATOM 777 O O . ALA A 1 106 ? 0.877 14.614 12.336 1.00 93.44 106 ALA A O 1
ATOM 778 N N . GLY A 1 107 ? 2.595 13.255 11.804 1.00 92.50 107 GLY A N 1
ATOM 779 C CA . GLY A 1 107 ? 2.455 12.360 12.950 1.00 92.50 107 GLY A CA 1
ATOM 780 C C . GLY A 1 107 ? 1.174 11.522 12.908 1.00 92.50 107 GLY A C 1
ATOM 781 O O . GLY A 1 107 ? 0.762 10.988 13.938 1.00 92.50 107 GLY A O 1
ATOM 782 N N . LYS A 1 108 ? 0.525 11.409 11.740 1.00 92.00 108 LYS A N 1
ATOM 783 C CA . LYS A 1 108 ? -0.721 10.662 11.536 1.00 92.00 108 LYS A CA 1
ATOM 784 C C . LYS A 1 108 ? -0.468 9.415 10.703 1.00 92.00 108 LYS A C 1
ATOM 786 O O . LYS A 1 108 ? 0.298 9.444 9.747 1.00 92.00 108 LYS A O 1
ATOM 791 N N . TRP A 1 109 ? -1.170 8.344 11.055 1.00 96.00 109 TRP A N 1
ATOM 792 C CA . TRP A 1 109 ? -1.197 7.123 10.264 1.00 96.00 109 TRP A CA 1
ATOM 793 C C . TRP A 1 109 ? -2.043 7.310 9.000 1.00 96.00 109 TRP A C 1
ATOM 795 O O . TRP A 1 109 ? -3.145 7.861 9.052 1.00 96.00 109 TRP A O 1
ATOM 805 N N . VAL A 1 110 ? -1.520 6.827 7.878 1.00 97.75 110 VAL A N 1
ATOM 806 C CA . VAL A 1 110 ? -2.126 6.857 6.549 1.00 97.75 110 VAL A CA 1
ATOM 807 C C . VAL A 1 110 ? -2.172 5.436 6.016 1.00 97.75 110 VAL A C 1
ATOM 809 O O . VAL A 1 110 ? -1.158 4.742 5.998 1.00 97.75 110 VAL A O 1
ATOM 812 N N . HIS A 1 111 ? -3.343 4.999 5.571 1.00 98.38 111 HIS A N 1
ATOM 813 C CA . HIS A 1 111 ? -3.501 3.704 4.918 1.00 98.38 111 HIS A CA 1
ATOM 814 C C . HIS A 1 111 ? -3.195 3.848 3.435 1.00 98.38 111 HIS A C 1
ATOM 816 O O . HIS A 1 111 ? -3.894 4.581 2.732 1.00 98.38 111 HIS A O 1
ATOM 822 N N . LEU A 1 112 ? -2.151 3.174 2.967 1.00 98.81 112 LEU A N 1
ATOM 823 C CA . LEU A 1 112 ? -1.754 3.158 1.567 1.00 98.81 112 LEU A CA 1
ATOM 824 C C . LEU A 1 112 ? -1.958 1.769 0.990 1.00 98.81 112 LEU A C 1
ATOM 826 O O . LEU A 1 112 ? -1.493 0.774 1.548 1.00 98.81 112 LEU A O 1
ATOM 830 N N . VAL A 1 113 ? -2.619 1.719 -0.164 1.00 98.88 113 VAL A N 1
ATOM 831 C CA . VAL A 1 113 ? -2.798 0.477 -0.912 1.00 98.88 113 VAL A CA 1
ATOM 832 C C . VAL A 1 113 ? -2.482 0.715 -2.372 1.00 98.88 113 VAL A C 1
ATOM 834 O O . VAL A 1 113 ? -3.039 1.609 -2.999 1.00 98.88 113 VAL A O 1
ATOM 837 N N . GLY A 1 114 ? -1.597 -0.099 -2.925 1.00 98.88 114 GLY A N 1
ATOM 838 C CA . GLY A 1 114 ? -1.280 -0.114 -4.338 1.00 98.88 114 GLY A CA 1
ATOM 839 C C . GLY A 1 114 ? -1.726 -1.426 -4.975 1.00 98.88 114 GLY A C 1
ATOM 840 O O . GLY A 1 114 ? -1.406 -2.493 -4.458 1.00 98.88 114 GLY A O 1
ATOM 841 N N . THR A 1 115 ? -2.459 -1.371 -6.087 1.00 98.81 115 THR A N 1
ATOM 842 C CA . THR A 1 115 ? -3.005 -2.563 -6.761 1.00 98.81 115 THR A CA 1
ATOM 843 C C . THR A 1 115 ? -2.673 -2.578 -8.245 1.00 98.81 115 THR A C 1
ATOM 845 O O . THR A 1 115 ? -2.714 -1.525 -8.879 1.00 98.81 115 THR A O 1
ATOM 848 N N . TYR A 1 116 ? -2.488 -3.767 -8.817 1.00 98.81 116 TYR A N 1
ATOM 849 C CA . TYR A 1 116 ? -2.524 -3.988 -10.263 1.00 98.81 116 TYR A CA 1
ATOM 850 C C . TYR A 1 116 ? -3.535 -5.078 -10.621 1.00 98.81 116 TYR A C 1
ATOM 852 O O . TYR A 1 116 ? -3.437 -6.213 -10.145 1.00 98.81 116 TYR A O 1
ATOM 860 N N . ASP A 1 117 ? -4.495 -4.751 -11.487 1.00 98.00 117 ASP A N 1
ATOM 861 C CA . ASP A 1 117 ? -5.620 -5.633 -11.832 1.00 98.00 117 ASP A CA 1
ATOM 862 C C . ASP A 1 117 ? -5.401 -6.522 -13.065 1.00 98.00 117 ASP A C 1
ATOM 864 O O . ASP A 1 117 ? -6.267 -7.345 -13.388 1.00 98.00 117 ASP A O 1
ATOM 868 N N . GLY A 1 118 ? -4.239 -6.414 -13.712 1.00 97.75 118 GLY A N 1
ATOM 869 C CA . GLY A 1 118 ? -3.935 -7.038 -15.003 1.00 97.75 118 GLY A CA 1
ATOM 870 C C . GLY A 1 118 ? -3.886 -6.045 -16.166 1.00 97.75 118 GLY A C 1
ATOM 871 O O . GLY A 1 118 ? -3.488 -6.432 -17.257 1.00 97.75 118 GLY A O 1
ATOM 872 N N . THR A 1 119 ? -4.316 -4.801 -15.942 1.00 98.06 119 THR A N 1
ATOM 873 C CA . THR A 1 119 ? -4.389 -3.746 -16.965 1.00 98.06 119 THR A CA 1
ATOM 874 C C . THR A 1 119 ? -4.097 -2.345 -16.434 1.00 98.06 119 THR A C 1
ATOM 876 O O . THR A 1 119 ? -3.822 -1.431 -17.209 1.00 98.06 119 THR A O 1
ATOM 879 N N . THR A 1 120 ? -4.234 -2.112 -15.130 1.00 98.69 120 THR A N 1
ATOM 880 C CA . THR A 1 120 ? -4.154 -0.771 -14.547 1.00 98.69 120 THR A CA 1
ATOM 881 C C . THR A 1 120 ? -3.567 -0.827 -13.145 1.00 98.69 120 THR A C 1
ATOM 883 O O . THR A 1 120 ? -4.040 -1.579 -12.285 1.00 98.69 120 THR A O 1
ATOM 886 N N . TRP A 1 121 ? -2.557 0.011 -12.915 1.00 98.81 121 TRP A N 1
ATOM 887 C CA . TRP A 1 121 ? -2.043 0.333 -11.591 1.00 98.81 121 TRP A CA 1
ATOM 888 C C . TRP A 1 121 ? -2.951 1.356 -10.921 1.00 98.81 121 TRP A C 1
ATOM 890 O O . TRP A 1 121 ? -3.390 2.313 -11.558 1.00 98.81 121 TRP A O 1
ATOM 900 N N . ARG A 1 122 ? -3.225 1.169 -9.632 1.00 98.88 122 ARG A N 1
ATOM 901 C CA . ARG A 1 122 ? -3.995 2.107 -8.807 1.00 98.88 122 ARG A CA 1
ATOM 902 C C . ARG A 1 122 ? -3.322 2.302 -7.473 1.00 98.88 122 ARG A C 1
ATOM 904 O O . ARG A 1 122 ? -2.777 1.352 -6.915 1.00 98.88 122 ARG A O 1
ATOM 911 N N . LEU A 1 123 ? -3.429 3.514 -6.958 1.00 98.88 123 LEU A N 1
ATOM 912 C CA . LEU A 1 123 ? -2.967 3.888 -5.638 1.00 98.88 123 LEU A CA 1
ATOM 913 C C . LEU A 1 123 ? -4.132 4.477 -4.851 1.00 98.88 123 LEU A C 1
ATOM 915 O O . LEU A 1 123 ? -4.842 5.359 -5.334 1.00 98.88 123 LEU A O 1
ATOM 919 N N . TYR A 1 124 ? -4.302 3.990 -3.631 1.00 98.88 124 TYR A N 1
ATOM 920 C CA . TYR A 1 124 ? -5.336 4.398 -2.699 1.00 98.88 124 TYR A CA 1
ATOM 921 C C . TYR A 1 124 ? -4.701 5.001 -1.450 1.00 98.88 124 TYR A C 1
ATOM 923 O O . TYR A 1 124 ? -3.681 4.513 -0.962 1.00 98.88 124 TYR A O 1
ATOM 931 N N . ARG A 1 125 ? -5.351 6.032 -0.913 1.00 98.62 125 ARG A N 1
ATOM 932 C CA . ARG A 1 125 ? -5.071 6.636 0.388 1.00 98.62 125 ARG A CA 1
ATOM 933 C C . ARG A 1 125 ? -6.343 6.620 1.213 1.00 98.62 125 ARG A C 1
ATOM 935 O O . ARG A 1 125 ? -7.370 7.126 0.763 1.00 98.62 125 ARG A O 1
ATOM 942 N N . ASN A 1 126 ? -6.268 6.079 2.425 1.00 97.81 126 ASN A N 1
ATOM 943 C CA . ASN A 1 126 ? -7.372 6.068 3.384 1.00 97.81 126 ASN A CA 1
ATOM 944 C C . ASN A 1 126 ? -8.679 5.545 2.758 1.00 97.81 126 ASN A C 1
ATOM 946 O O . ASN A 1 126 ? -9.722 6.198 2.795 1.00 97.81 126 ASN A O 1
ATOM 950 N N . GLY A 1 127 ? -8.590 4.397 2.078 1.00 97.69 127 GLY A N 1
ATOM 951 C CA . GLY A 1 127 ? -9.730 3.760 1.416 1.00 97.69 127 GLY A CA 1
ATOM 952 C C . GLY A 1 127 ? -10.194 4.399 0.096 1.00 97.69 127 GLY A C 1
ATOM 953 O O . GLY A 1 127 ? -11.110 3.869 -0.526 1.00 97.69 127 GLY A O 1
ATOM 954 N N . THR A 1 128 ? -9.592 5.508 -0.349 1.00 98.25 128 THR A N 1
ATOM 955 C CA . THR A 1 128 ? -10.007 6.255 -1.554 1.00 98.25 128 THR A CA 1
ATOM 956 C C . THR A 1 128 ? -8.932 6.200 -2.634 1.00 98.25 128 THR A C 1
ATOM 958 O O . THR A 1 128 ? -7.757 6.388 -2.334 1.00 98.25 128 THR A O 1
ATOM 961 N N . GLU A 1 129 ? -9.310 5.958 -3.892 1.00 98.75 129 GLU A N 1
ATOM 962 C CA . GLU A 1 129 ? -8.369 5.997 -5.021 1.00 98.75 129 GLU A CA 1
ATOM 963 C C . GLU A 1 129 ? -7.862 7.432 -5.234 1.00 98.75 129 GLU A C 1
ATOM 965 O O . GLU A 1 129 ? -8.661 8.362 -5.336 1.00 98.75 129 GLU A O 1
ATOM 970 N N . ILE A 1 130 ? -6.541 7.612 -5.297 1.00 98.75 130 ILE A N 1
ATOM 971 C CA . ILE A 1 130 ? -5.897 8.919 -5.504 1.00 98.75 130 ILE A CA 1
ATOM 972 C C . ILE A 1 130 ? -5.162 9.027 -6.839 1.00 98.75 130 ILE A C 1
ATOM 974 O O . ILE A 1 130 ? -4.895 10.140 -7.287 1.00 98.75 130 ILE A O 1
ATOM 978 N N . ALA A 1 131 ? -4.837 7.900 -7.476 1.00 98.75 131 ALA A N 1
ATOM 979 C CA . ALA A 1 131 ? -4.277 7.879 -8.820 1.00 98.75 131 ALA A CA 1
ATOM 980 C C . ALA A 1 131 ? -4.450 6.507 -9.483 1.00 98.75 131 ALA A C 1
ATOM 982 O O . ALA A 1 131 ? -4.466 5.473 -8.809 1.00 98.75 131 ALA A O 1
ATOM 983 N N . ASN A 1 132 ? -4.508 6.503 -10.815 1.00 98.69 132 ASN A N 1
ATOM 984 C CA . ASN A 1 132 ? -4.449 5.295 -11.629 1.00 98.69 132 ASN A CA 1
ATOM 985 C C . ASN A 1 132 ? -3.682 5.531 -12.941 1.00 98.69 132 ASN A C 1
ATOM 987 O O . ASN A 1 132 ? -3.578 6.665 -13.409 1.00 98.69 132 ASN A O 1
ATOM 991 N N . ALA A 1 133 ? -3.133 4.459 -13.512 1.00 98.62 133 ALA A N 1
ATOM 992 C CA . ALA A 1 133 ? -2.477 4.469 -14.815 1.00 98.62 133 ALA A CA 1
ATOM 993 C C . ALA A 1 133 ? -2.652 3.114 -15.512 1.00 98.62 133 ALA A C 1
ATOM 995 O O . ALA A 1 133 ? -2.377 2.064 -14.923 1.00 98.62 133 ALA A O 1
ATOM 996 N N . ALA A 1 134 ? -3.120 3.133 -16.762 1.00 98.38 134 ALA A N 1
ATOM 997 C CA . ALA A 1 134 ? -3.179 1.935 -17.590 1.00 98.38 134 ALA A CA 1
ATOM 998 C C . ALA A 1 134 ? -1.762 1.521 -18.007 1.00 98.38 134 ALA A C 1
ATOM 1000 O O . ALA A 1 134 ? -0.999 2.348 -18.501 1.00 98.38 134 ALA A O 1
ATOM 1001 N N . ASP A 1 135 ? -1.433 0.245 -17.827 1.00 97.44 135 ASP A N 1
ATOM 1002 C CA . ASP A 1 135 ? -0.140 -0.324 -18.202 1.00 97.44 135 ASP A CA 1
ATOM 1003 C C . ASP A 1 135 ? -0.310 -1.820 -18.501 1.00 97.44 135 ASP A C 1
ATOM 1005 O O . ASP A 1 135 ? -1.006 -2.542 -17.777 1.00 97.44 135 ASP A O 1
ATOM 1009 N N . ALA A 1 136 ? 0.319 -2.295 -19.574 1.00 96.19 136 ALA A N 1
ATOM 1010 C CA . ALA A 1 136 ? 0.340 -3.714 -19.920 1.00 96.19 136 ALA A CA 1
ATOM 1011 C C . ALA A 1 136 ? 1.269 -4.522 -18.996 1.00 96.19 136 ALA A C 1
ATOM 1013 O O . ALA A 1 136 ? 1.149 -5.746 -18.922 1.00 96.19 136 ALA A O 1
ATOM 1014 N N . THR A 1 137 ? 2.169 -3.842 -18.283 1.00 97.31 137 THR A N 1
ATOM 1015 C CA . THR A 1 137 ? 3.117 -4.442 -17.350 1.00 97.31 137 THR A CA 1
ATOM 1016 C C . THR A 1 137 ? 2.620 -4.301 -15.912 1.00 97.31 137 THR A C 1
ATOM 1018 O O . THR A 1 137 ? 2.429 -3.201 -15.391 1.00 97.31 137 THR A O 1
ATOM 1021 N N . GLY A 1 138 ? 2.407 -5.450 -15.267 1.00 96.38 138 GLY A N 1
ATOM 1022 C CA . GLY A 1 138 ? 2.085 -5.562 -13.844 1.00 96.38 138 GLY A CA 1
ATOM 1023 C C . GLY A 1 138 ? 3.306 -5.829 -12.982 1.00 96.38 138 GLY A C 1
ATOM 1024 O O . GLY A 1 138 ? 4.427 -5.549 -13.386 1.00 96.38 138 GLY A O 1
ATOM 1025 N N . ALA A 1 139 ? 3.093 -6.443 -11.814 1.00 95.81 139 ALA A N 1
ATOM 1026 C CA . ALA A 1 139 ? 4.200 -6.913 -10.989 1.00 95.81 139 ALA A CA 1
ATOM 1027 C C . ALA A 1 139 ? 5.140 -7.810 -11.804 1.00 95.81 139 ALA A C 1
ATOM 1029 O O . ALA A 1 139 ? 4.690 -8.640 -12.603 1.00 95.81 139 ALA A O 1
ATOM 1030 N N . LEU A 1 140 ? 6.436 -7.648 -11.577 1.00 93.31 140 LEU A N 1
ATOM 1031 C CA . LEU A 1 140 ? 7.472 -8.436 -12.220 1.00 93.31 140 LEU A CA 1
ATOM 1032 C C . LEU A 1 140 ? 7.949 -9.514 -11.256 1.00 93.31 140 LEU A C 1
ATOM 1034 O O . LEU A 1 140 ? 8.143 -9.253 -10.072 1.00 93.31 140 LEU A O 1
ATOM 1038 N N . GLY A 1 141 ? 8.164 -10.721 -11.779 1.00 88.81 141 GLY A N 1
ATOM 1039 C CA . GLY A 1 141 ? 8.791 -11.777 -10.997 1.00 88.81 141 GLY A CA 1
ATOM 1040 C C . GLY A 1 141 ? 10.231 -11.403 -10.645 1.00 88.81 141 GLY A C 1
ATOM 1041 O O . GLY A 1 141 ? 10.984 -10.922 -11.498 1.00 88.81 141 GLY A O 1
ATOM 1042 N N . VAL A 1 142 ? 10.620 -11.662 -9.400 1.00 87.00 142 VAL A N 1
ATOM 1043 C CA . VAL A 1 142 ? 11.961 -11.396 -8.874 1.00 87.00 142 VAL A CA 1
ATOM 1044 C C . VAL A 1 142 ? 12.548 -12.721 -8.391 1.00 87.00 142 VAL A C 1
ATOM 1046 O O . VAL A 1 142 ? 12.103 -13.307 -7.403 1.00 87.00 142 VAL A O 1
ATOM 1049 N N . ALA A 1 143 ? 13.513 -13.246 -9.148 1.00 77.12 143 ALA A N 1
ATOM 1050 C CA . ALA A 1 143 ? 14.114 -14.555 -8.884 1.00 77.12 143 ALA A CA 1
ATOM 1051 C C . ALA A 1 143 ? 15.115 -14.525 -7.719 1.00 77.12 143 ALA A C 1
ATOM 1053 O O . ALA A 1 143 ? 15.110 -15.431 -6.890 1.00 77.12 143 ALA A O 1
ATOM 1054 N N . ASP A 1 144 ? 15.900 -13.451 -7.616 1.00 78.12 144 ASP A N 1
ATOM 1055 C CA . ASP A 1 144 ? 17.100 -13.413 -6.767 1.00 78.12 144 ASP A CA 1
ATOM 1056 C C . ASP A 1 144 ? 17.091 -12.240 -5.768 1.00 78.12 144 ASP A C 1
ATOM 1058 O O . ASP A 1 144 ? 18.125 -11.870 -5.220 1.00 78.12 144 ASP A O 1
ATOM 1062 N N . GLY A 1 145 ? 15.925 -11.624 -5.555 1.00 82.88 145 GLY A N 1
ATOM 1063 C CA . GLY A 1 145 ? 15.728 -10.501 -4.640 1.00 82.88 145 GLY A CA 1
ATOM 1064 C C . GLY A 1 145 ? 14.730 -10.843 -3.541 1.00 82.88 145 GL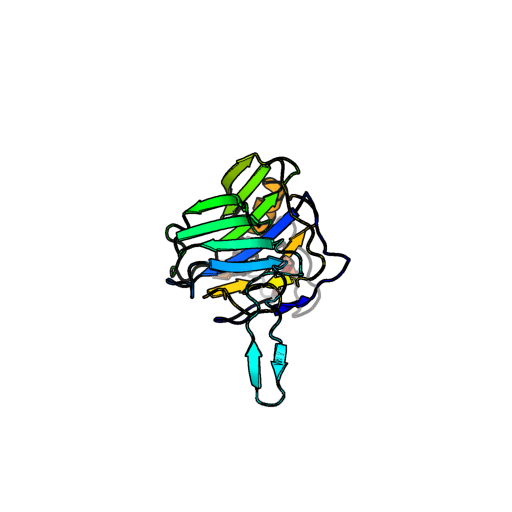Y A C 1
ATOM 1065 O O . GLY A 1 145 ? 13.749 -11.551 -3.778 1.00 82.88 145 GLY A O 1
ATOM 1066 N N . ASP A 1 146 ? 14.983 -10.325 -2.344 1.00 88.75 146 ASP A N 1
ATOM 1067 C CA . ASP A 1 146 ? 14.133 -10.546 -1.178 1.00 88.75 146 ASP A CA 1
ATOM 1068 C C . ASP A 1 146 ? 12.968 -9.564 -1.128 1.00 88.75 146 ASP A C 1
ATOM 1070 O O . ASP A 1 146 ? 13.051 -8.431 -1.609 1.00 88.75 146 ASP A O 1
ATOM 1074 N N . TRP A 1 147 ? 11.884 -9.991 -0.491 1.00 92.56 147 TRP A N 1
ATOM 1075 C CA . TRP A 1 147 ? 10.884 -9.073 0.023 1.00 92.56 147 TRP A CA 1
ATOM 1076 C C . TRP A 1 147 ? 11.423 -8.347 1.252 1.00 92.56 147 TRP A C 1
ATOM 1078 O O . TRP A 1 147 ? 11.979 -8.972 2.158 1.00 92.56 147 TRP A O 1
ATOM 1088 N N . ALA A 1 148 ? 11.183 -7.045 1.320 1.00 92.75 148 ALA A N 1
ATOM 1089 C CA . ALA A 1 148 ? 11.484 -6.231 2.479 1.00 92.75 148 ALA A CA 1
ATOM 1090 C C . ALA A 1 148 ? 10.331 -5.284 2.816 1.00 92.75 148 ALA A C 1
ATOM 1092 O O . ALA A 1 148 ? 9.615 -4.787 1.944 1.00 92.75 148 ALA A O 1
ATOM 1093 N N . ILE A 1 149 ? 10.173 -5.018 4.110 1.00 94.81 149 ILE A N 1
ATOM 1094 C CA . ILE A 1 149 ? 9.315 -3.952 4.629 1.00 94.81 149 ILE A CA 1
ATOM 1095 C C . ILE A 1 149 ? 10.232 -2.907 5.263 1.00 94.81 149 ILE A C 1
ATOM 1097 O O . ILE A 1 149 ? 11.059 -3.257 6.104 1.00 94.81 149 ILE A O 1
ATOM 1101 N N . GLY A 1 150 ? 10.085 -1.645 4.861 1.00 92.88 150 GLY A N 1
ATOM 1102 C CA . GLY A 1 150 ? 10.863 -0.509 5.364 1.00 92.88 150 GLY A CA 1
ATOM 1103 C C . GLY A 1 150 ? 12.219 -0.276 4.691 1.00 92.88 150 GLY A C 1
ATOM 1104 O O . GLY A 1 150 ? 12.948 0.615 5.118 1.00 92.88 150 GLY A O 1
ATOM 1105 N N . SER A 1 151 ? 12.574 -1.055 3.664 1.00 91.19 151 SER A N 1
ATOM 1106 C CA . SER A 1 151 ? 13.827 -0.913 2.911 1.00 91.19 151 SER A CA 1
ATOM 1107 C C . SER A 1 151 ? 13.735 -1.606 1.544 1.00 91.19 151 SER A C 1
ATOM 1109 O O . SER A 1 151 ? 12.693 -2.164 1.179 1.00 91.19 151 SER A O 1
ATOM 1111 N N . THR A 1 152 ? 14.818 -1.546 0.772 1.00 86.69 152 THR A N 1
ATOM 1112 C CA . THR A 1 152 ? 15.050 -2.394 -0.409 1.00 86.69 152 THR A CA 1
ATOM 1113 C C . THR A 1 152 ? 15.145 -3.874 -0.050 1.00 86.69 152 THR A C 1
ATOM 1115 O O . THR A 1 152 ? 15.376 -4.215 1.114 1.00 86.69 152 THR A O 1
ATOM 1118 N N . GLY A 1 153 ? 14.987 -4.759 -1.040 1.00 77.44 153 GLY A N 1
ATOM 1119 C CA . GLY A 1 153 ? 15.225 -6.192 -0.867 1.00 77.44 153 GLY A CA 1
ATOM 1120 C C . GLY A 1 153 ? 16.571 -6.436 -0.179 1.00 77.44 153 GLY A C 1
ATOM 1121 O O . GLY A 1 153 ? 17.570 -5.847 -0.570 1.00 77.44 153 GLY A O 1
ATOM 1122 N N . SER A 1 154 ? 16.568 -7.242 0.888 1.00 72.38 154 SER A N 1
ATOM 1123 C CA . SER A 1 154 ? 17.706 -7.513 1.786 1.00 72.38 154 SER A CA 1
ATOM 1124 C C . SER A 1 154 ? 18.318 -6.304 2.525 1.00 72.38 154 SER A C 1
ATOM 1126 O O . SER A 1 154 ? 19.389 -6.436 3.118 1.00 72.38 154 SER A O 1
ATOM 1128 N N . GLY A 1 155 ? 17.655 -5.144 2.528 1.00 76.81 155 GLY A N 1
ATOM 1129 C CA . GLY A 1 155 ? 17.893 -4.064 3.491 1.00 76.81 155 GLY A CA 1
ATOM 1130 C C . GLY A 1 155 ? 19.129 -3.188 3.281 1.00 76.81 155 GLY A C 1
ATOM 1131 O O . GLY A 1 155 ? 19.582 -2.545 4.226 1.00 76.81 155 GLY A O 1
ATOM 1132 N N . TRP A 1 156 ? 19.714 -3.179 2.083 1.00 76.19 156 TRP A N 1
ATOM 1133 C CA . TRP A 1 156 ? 21.000 -2.518 1.826 1.00 76.19 156 TRP A CA 1
ATOM 1134 C C . TRP A 1 156 ? 20.917 -1.003 1.555 1.00 76.19 156 TRP A C 1
ATOM 1136 O O . TRP A 1 156 ? 21.932 -0.321 1.665 1.00 76.19 156 TRP A O 1
ATOM 1146 N N . ALA A 1 157 ? 19.739 -0.457 1.224 1.00 83.38 157 ALA A N 1
ATOM 1147 C CA . ALA A 1 157 ? 19.527 0.964 0.918 1.00 83.38 157 ALA A CA 1
ATOM 1148 C C . ALA A 1 157 ? 18.041 1.378 0.963 1.00 83.38 157 ALA A C 1
ATOM 1150 O O . ALA A 1 157 ? 17.143 0.547 1.089 1.00 83.38 157 ALA A O 1
ATOM 1151 N N . ASP A 1 158 ? 17.786 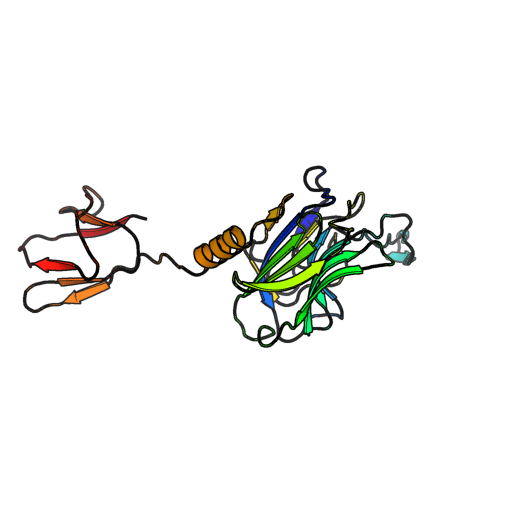2.680 0.786 1.00 89.12 158 ASP A N 1
ATOM 1152 C CA . ASP A 1 158 ? 16.453 3.266 0.566 1.00 89.12 158 ASP A CA 1
ATOM 1153 C C . ASP A 1 158 ? 15.457 2.971 1.695 1.00 89.12 158 ASP A C 1
ATOM 1155 O O . ASP A 1 158 ? 14.293 2.604 1.481 1.00 89.12 158 ASP A O 1
ATOM 1159 N N . ASN A 1 159 ? 15.949 3.138 2.923 1.00 91.25 159 ASN A N 1
ATOM 1160 C CA . ASN A 1 159 ? 15.174 2.956 4.139 1.00 91.25 159 ASN A CA 1
ATOM 1161 C C . ASN A 1 159 ? 14.014 3.951 4.208 1.00 91.25 159 ASN A C 1
ATOM 1163 O O . ASN A 1 159 ? 14.120 5.116 3.807 1.00 91.25 159 ASN A O 1
ATOM 1167 N N . PHE A 1 160 ? 12.900 3.484 4.754 1.00 94.62 160 PHE A N 1
ATOM 1168 C CA . PHE A 1 160 ? 11.760 4.323 5.072 1.00 94.62 160 PHE A CA 1
ATOM 1169 C C . PHE A 1 160 ? 11.959 5.025 6.418 1.00 94.62 160 PHE A C 1
ATOM 1171 O O . PHE A 1 160 ? 12.209 4.388 7.445 1.00 94.62 160 PHE A O 1
ATOM 1178 N N . ALA A 1 161 ? 11.807 6.349 6.417 1.00 94.19 161 ALA A N 1
ATOM 1179 C CA . ALA A 1 161 ? 11.811 7.152 7.631 1.00 94.19 161 ALA A CA 1
ATOM 1180 C C . ALA A 1 161 ? 10.366 7.332 8.115 1.00 94.19 161 ALA A C 1
ATOM 1182 O O . ALA A 1 161 ? 9.611 8.161 7.596 1.00 94.19 161 ALA A O 1
ATOM 1183 N N . GLY A 1 162 ? 9.959 6.526 9.095 1.00 93.38 162 GLY A N 1
ATOM 1184 C CA . GLY A 1 162 ? 8.630 6.590 9.694 1.00 93.38 162 GLY A CA 1
ATOM 1185 C C . GLY A 1 162 ? 8.203 5.284 10.349 1.00 93.38 162 GLY A C 1
ATOM 1186 O O . GLY A 1 162 ? 8.965 4.322 10.411 1.00 93.38 162 GLY A O 1
ATOM 1187 N N . GLY A 1 163 ? 6.965 5.262 10.837 1.00 93.88 163 GLY A N 1
ATOM 1188 C CA . GLY A 1 163 ? 6.322 4.044 11.327 1.00 93.88 163 GLY A CA 1
ATOM 1189 C C . GLY A 1 163 ? 5.645 3.273 10.197 1.00 93.88 163 GLY A C 1
ATOM 1190 O O . GLY A 1 163 ? 5.002 3.883 9.342 1.00 93.88 163 GLY A O 1
ATOM 1191 N N . ILE A 1 164 ? 5.750 1.945 10.218 1.00 95.62 164 ILE A N 1
ATOM 1192 C CA . ILE A 1 164 ? 4.970 1.037 9.362 1.00 95.62 164 ILE A CA 1
ATOM 1193 C C . ILE A 1 164 ? 4.187 0.084 10.263 1.00 95.62 164 ILE A C 1
ATOM 1195 O O . ILE A 1 164 ? 4.745 -0.426 11.236 1.00 95.62 164 ILE A O 1
ATOM 1199 N N . ASP A 1 165 ? 2.918 -0.161 9.937 1.00 94.31 165 ASP A N 1
ATOM 1200 C CA . ASP A 1 165 ? 2.106 -1.196 10.571 1.00 94.31 165 ASP A CA 1
ATOM 1201 C C . ASP A 1 165 ? 1.172 -1.899 9.577 1.00 94.31 165 ASP A C 1
ATOM 1203 O O . ASP A 1 165 ? 0.942 -1.408 8.472 1.00 94.31 165 ASP A O 1
ATOM 1207 N N . GLU A 1 166 ? 0.660 -3.070 9.972 1.00 94.25 166 GLU A N 1
ATOM 1208 C CA . GLU A 1 166 ? -0.336 -3.852 9.217 1.00 94.25 166 GLU A CA 1
ATOM 1209 C C . GLU A 1 166 ? 0.015 -4.035 7.724 1.00 94.25 166 GLU A C 1
ATOM 1211 O O . GLU A 1 166 ? -0.830 -3.949 6.835 1.00 94.25 166 GLU A O 1
ATOM 1216 N N . ALA A 1 167 ? 1.301 -4.270 7.443 1.00 95.75 167 ALA A N 1
ATOM 1217 C CA . ALA A 1 167 ? 1.786 -4.536 6.096 1.00 95.75 167 ALA A CA 1
ATOM 1218 C C . ALA A 1 167 ? 1.266 -5.886 5.568 1.00 95.75 167 ALA A C 1
ATOM 1220 O O . ALA A 1 167 ? 1.406 -6.917 6.233 1.00 95.75 167 ALA A O 1
ATOM 1221 N N . ALA A 1 168 ? 0.726 -5.885 4.350 1.00 95.94 168 ALA A N 1
ATOM 1222 C CA . ALA A 1 168 ? 0.154 -7.053 3.693 1.00 95.94 168 ALA A CA 1
ATOM 1223 C C . ALA A 1 168 ? 0.481 -7.093 2.190 1.00 95.94 168 ALA A C 1
ATOM 1225 O O . ALA A 1 168 ? 0.5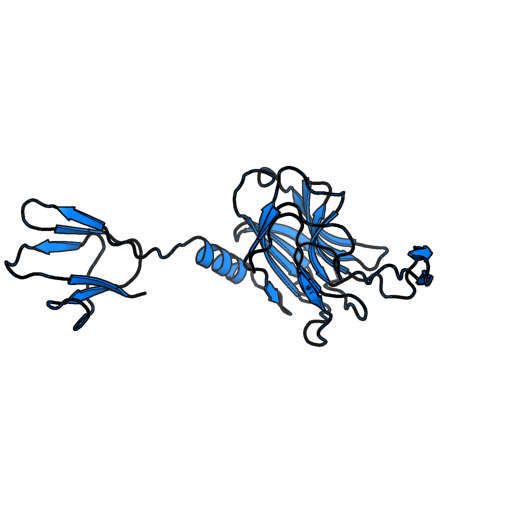52 -6.070 1.505 1.00 95.94 168 ALA A O 1
ATOM 1226 N N . ILE A 1 169 ? 0.662 -8.311 1.669 1.00 96.50 169 ILE A N 1
ATOM 1227 C CA . ILE A 1 169 ? 0.957 -8.592 0.258 1.00 96.50 169 ILE A CA 1
ATOM 1228 C C . ILE A 1 169 ? -0.053 -9.621 -0.246 1.00 96.50 169 ILE A C 1
ATOM 1230 O O . ILE A 1 169 ? -0.213 -10.692 0.343 1.00 96.50 169 ILE A O 1
ATOM 1234 N N . TYR A 1 170 ? -0.699 -9.334 -1.375 1.00 96.44 170 TYR A N 1
ATOM 1235 C CA . TYR A 1 170 ? -1.681 -10.226 -1.988 1.00 96.44 170 TYR A CA 1
ATOM 1236 C C . TYR A 1 170 ? -1.311 -10.533 -3.437 1.00 96.44 170 TYR A C 1
ATOM 1238 O O . TYR A 1 170 ? -1.036 -9.636 -4.229 1.00 96.44 170 TYR A O 1
ATOM 1246 N N . LYS A 1 171 ? -1.448 -11.801 -3.840 1.00 95.38 171 LYS A N 1
ATOM 1247 C CA . LYS A 1 171 ? -1.316 -12.258 -5.242 1.00 95.38 171 LYS A CA 1
ATOM 1248 C C . LYS A 1 171 ? -2.516 -11.923 -6.136 1.00 95.38 171 LYS A C 1
ATOM 1250 O O . LYS A 1 171 ? -2.795 -12.608 -7.120 1.00 95.38 171 LYS A O 1
ATOM 1255 N N . LYS A 1 172 ? -3.333 -10.969 -5.710 1.00 96.00 172 LYS A N 1
ATOM 1256 C CA . LYS A 1 172 ? -4.578 -10.571 -6.361 1.00 96.00 172 LYS A CA 1
ATOM 1257 C C . LYS A 1 172 ? -4.704 -9.064 -6.231 1.00 96.00 172 LYS A C 1
ATOM 1259 O O . LYS A 1 172 ? -4.210 -8.488 -5.266 1.00 96.00 172 LYS A O 1
ATOM 1264 N N . SER A 1 173 ? -5.408 -8.449 -7.170 1.00 97.94 173 SER A N 1
ATOM 1265 C CA . SER A 1 173 ? -5.874 -7.077 -6.995 1.00 97.94 173 SER A CA 1
ATOM 1266 C C . SER A 1 173 ? -7.044 -7.082 -6.026 1.00 97.94 173 SER A C 1
ATOM 1268 O O . SER A 1 173 ? -8.054 -7.738 -6.296 1.00 97.94 173 SER A O 1
ATOM 1270 N N . LEU A 1 174 ? -6.921 -6.351 -4.924 1.00 98.69 174 LEU A N 1
ATOM 1271 C CA . LEU A 1 174 ? -8.083 -5.970 -4.140 1.00 98.69 174 LEU A CA 1
ATOM 1272 C C . LEU A 1 174 ? -8.940 -4.998 -4.958 1.00 98.69 174 LEU A C 1
ATOM 1274 O O . LEU A 1 174 ? -8.441 -4.228 -5.781 1.00 98.69 174 LEU A O 1
ATOM 1278 N N . THR A 1 175 ? -10.249 -5.074 -4.754 1.00 98.50 175 THR A N 1
ATOM 1279 C CA . THR A 1 175 ? -11.210 -4.107 -5.294 1.00 98.50 175 THR A CA 1
ATOM 1280 C C . THR A 1 175 ? -11.250 -2.857 -4.419 1.00 98.50 175 THR A C 1
ATOM 1282 O O . THR A 1 175 ? -10.966 -2.931 -3.224 1.00 98.50 175 THR A O 1
ATOM 1285 N N . ALA A 1 176 ? -11.694 -1.724 -4.969 1.00 98.31 176 ALA A N 1
ATOM 1286 C CA . ALA A 1 176 ? -11.871 -0.490 -4.197 1.00 98.31 176 ALA A CA 1
ATOM 1287 C C . ALA A 1 176 ? -12.748 -0.691 -2.941 1.00 98.31 176 ALA A C 1
ATOM 1289 O O . ALA A 1 176 ? -12.454 -0.144 -1.883 1.00 98.31 176 ALA A O 1
ATOM 1290 N N . ALA A 1 177 ? -13.787 -1.533 -3.026 1.00 97.81 177 ALA A N 1
ATOM 1291 C CA . ALA A 1 177 ? -14.641 -1.860 -1.884 1.00 97.81 177 ALA A CA 1
ATOM 1292 C C . ALA A 1 177 ? -13.892 -2.630 -0.783 1.00 97.81 177 ALA A C 1
ATOM 1294 O O . ALA A 1 177 ? -14.090 -2.349 0.395 1.00 97.81 177 ALA A O 1
ATOM 1295 N N . GLN A 1 178 ? -13.014 -3.571 -1.148 1.00 98.44 178 GLN A N 1
ATOM 1296 C CA . GLN A 1 178 ? -12.177 -4.292 -0.181 1.00 98.44 178 GLN A CA 1
ATOM 1297 C C . GLN A 1 178 ? -11.147 -3.366 0.466 1.00 98.44 178 GLN A C 1
ATOM 1299 O O . GLN A 1 178 ? -11.002 -3.384 1.683 1.00 98.44 178 GLN A O 1
ATOM 1304 N N . VAL A 1 179 ? -10.495 -2.510 -0.327 1.00 98.56 179 VAL A N 1
ATOM 1305 C CA . VAL A 1 179 ? -9.547 -1.506 0.181 1.00 98.56 179 VAL A CA 1
ATOM 1306 C C . VAL A 1 179 ? -10.228 -0.577 1.186 1.00 98.56 179 VAL A C 1
ATOM 1308 O O . VAL A 1 179 ? -9.713 -0.358 2.282 1.00 98.56 179 VAL A O 1
ATOM 1311 N N . LYS A 1 180 ? -11.427 -0.082 0.857 1.00 97.31 180 LYS A N 1
ATOM 1312 C CA . LYS A 1 180 ? -12.214 0.732 1.782 1.00 97.31 180 LYS A CA 1
ATOM 1313 C C . LYS A 1 180 ? -12.604 -0.045 3.042 1.00 97.31 180 LYS A C 1
ATOM 1315 O O . LYS A 1 180 ? -12.503 0.498 4.135 1.00 97.31 180 LYS A O 1
ATOM 1320 N N . ALA A 1 181 ? -13.011 -1.306 2.910 1.00 95.19 181 ALA A N 1
ATOM 1321 C CA . ALA A 1 181 ? -13.361 -2.134 4.060 1.00 95.19 181 ALA A CA 1
ATOM 1322 C C . ALA A 1 181 ? -12.170 -2.345 5.012 1.00 95.19 181 ALA A C 1
ATOM 1324 O O . ALA A 1 181 ? -12.360 -2.298 6.224 1.00 95.19 181 ALA A O 1
ATOM 1325 N N . HIS A 1 182 ? -10.952 -2.522 4.489 1.00 96.38 182 HIS A N 1
ATOM 1326 C CA . HIS A 1 182 ? -9.740 -2.615 5.311 1.00 96.38 182 HIS A CA 1
ATOM 1327 C C . HIS A 1 182 ? -9.466 -1.302 6.063 1.00 96.38 182 HIS A C 1
ATOM 1329 O O . HIS A 1 182 ? -9.213 -1.323 7.268 1.00 96.38 182 HIS A O 1
ATOM 1335 N N . TYR A 1 183 ? -9.588 -0.156 5.383 1.00 96.19 183 TYR A N 1
ATOM 1336 C CA . TYR A 1 183 ? -9.457 1.161 6.014 1.00 96.19 183 TYR A CA 1
ATOM 1337 C C . TYR A 1 183 ? -10.490 1.381 7.128 1.00 96.19 183 TYR A C 1
ATOM 1339 O O . TYR A 1 183 ? -10.144 1.785 8.242 1.00 96.19 183 TYR A O 1
ATOM 1347 N N . ASP A 1 184 ? -11.763 1.102 6.840 1.00 91.75 184 ASP A N 1
ATOM 1348 C CA . ASP A 1 184 ? -12.856 1.269 7.795 1.00 91.75 184 ASP A CA 1
ATOM 1349 C C . ASP A 1 184 ? -12.647 0.347 9.009 1.00 91.75 184 ASP A C 1
ATOM 1351 O O . ASP A 1 184 ? -12.802 0.787 10.142 1.00 91.75 184 ASP A O 1
ATOM 1355 N N . ALA A 1 185 ? -12.221 -0.904 8.806 1.00 88.50 185 ALA A N 1
ATOM 1356 C CA . ALA A 1 185 ? -11.979 -1.850 9.898 1.00 88.50 185 ALA A CA 1
ATOM 1357 C C . ALA A 1 185 ? -10.874 -1.399 10.872 1.00 88.50 185 ALA A C 1
ATOM 1359 O O . ALA A 1 185 ? -10.953 -1.699 12.061 1.00 88.50 185 ALA A O 1
ATOM 1360 N N . ALA A 1 186 ? -9.863 -0.672 10.389 1.00 84.88 186 ALA A N 1
ATOM 1361 C CA . ALA A 1 186 ? -8.761 -0.172 11.213 1.00 84.88 186 ALA A CA 1
ATOM 1362 C C . ALA A 1 186 ? -9.018 1.224 11.819 1.00 84.88 186 ALA A C 1
ATOM 1364 O O . ALA A 1 186 ? -8.393 1.586 12.815 1.00 84.88 186 ALA A O 1
ATOM 1365 N N . THR A 1 187 ? -9.947 2.011 11.263 1.00 80.75 187 THR A N 1
ATOM 1366 C CA . THR A 1 187 ? -10.301 3.352 11.781 1.00 80.75 187 THR A CA 1
ATOM 1367 C C . THR A 1 187 ? -11.554 3.371 12.639 1.00 80.75 187 THR A C 1
ATOM 1369 O O . THR A 1 187 ? -11.673 4.193 13.553 1.00 80.75 187 THR A O 1
ATOM 1372 N N . VAL A 1 188 ? -12.479 2.446 12.396 1.00 68.31 188 VAL A N 1
ATOM 1373 C CA . VAL A 1 188 ? -13.559 2.143 13.323 1.00 68.31 188 VAL A CA 1
ATOM 1374 C C . VAL A 1 188 ? -12.923 1.372 14.461 1.00 68.31 188 VAL A C 1
ATOM 1376 O O . VAL A 1 188 ? -12.878 0.153 14.447 1.00 68.31 188 VAL A O 1
ATOM 1379 N N . VAL A 1 189 ? -12.405 2.080 15.460 1.00 54.62 189 VAL A N 1
ATOM 1380 C CA . VAL A 1 189 ? -12.033 1.449 16.721 1.00 54.62 189 VAL A CA 1
ATOM 1381 C C . VAL A 1 189 ? -13.341 0.946 17.342 1.00 54.62 189 VAL A C 1
ATOM 1383 O O . VAL A 1 189 ? -14.122 1.782 17.813 1.00 54.62 189 VAL A O 1
ATOM 1386 N N . PRO A 1 190 ? -13.628 -0.369 17.439 1.00 55.47 190 PRO A N 1
ATOM 1387 C CA . PRO A 1 190 ? -14.666 -0.818 18.339 1.00 55.47 190 PRO A CA 1
ATOM 1388 C C . PRO A 1 190 ? -14.027 -0.820 19.728 1.00 55.47 190 PRO A C 1
ATOM 1390 O O . PRO A 1 190 ? -13.843 -1.862 20.355 1.00 55.47 190 PRO A O 1
ATOM 1393 N N . VAL A 1 191 ? -13.651 0.362 20.233 1.00 53.31 191 VAL A N 1
ATOM 1394 C CA . VAL A 1 191 ? -13.548 0.520 21.676 1.00 53.31 191 VAL A CA 1
ATOM 1395 C C . VAL A 1 191 ? -14.978 0.382 22.129 1.00 53.31 191 VAL A C 1
ATOM 1397 O O . VAL A 1 191 ? -15.770 1.317 22.066 1.00 53.31 191 VAL A O 1
ATOM 1400 N N . SER A 1 192 ? -15.337 -0.825 22.531 1.00 65.75 192 SER A N 1
ATOM 1401 C CA . SER A 1 192 ? -16.516 -1.078 23.327 1.00 65.75 192 SER A CA 1
ATOM 1402 C C . SER A 1 192 ? -16.284 -0.404 24.679 1.00 65.75 192 SER A C 1
ATOM 1404 O O . SER A 1 192 ? -15.957 -1.036 25.679 1.00 65.75 192 SER A O 1
ATOM 1406 N N . LYS A 1 193 ? -16.372 0.927 24.689 1.00 78.12 193 LYS A N 1
ATOM 1407 C CA . LYS A 1 193 ? -16.315 1.744 25.886 1.00 78.12 193 LYS A CA 1
ATOM 1408 C C . LYS A 1 193 ? -17.743 1.919 26.341 1.00 78.12 193 LYS A C 1
ATOM 1410 O O . LYS A 1 193 ? -18.523 2.604 25.688 1.00 78.12 193 LYS A O 1
ATOM 1415 N N . ILE A 1 194 ? -18.061 1.307 27.468 1.00 89.19 194 ILE A N 1
ATOM 1416 C CA . ILE A 1 194 ? -19.290 1.610 28.177 1.00 89.19 194 ILE A CA 1
ATOM 1417 C C . ILE A 1 194 ? -19.024 2.791 29.114 1.00 89.19 194 ILE A C 1
ATOM 1419 O O . ILE A 1 194 ? -18.071 2.773 29.896 1.00 89.19 194 ILE A O 1
ATOM 1423 N N . THR A 1 195 ? -19.816 3.852 29.001 1.00 91.12 195 THR A N 1
ATOM 1424 C CA . THR A 1 195 ? -19.819 4.966 29.953 1.00 91.12 195 THR A CA 1
ATOM 1425 C C . THR A 1 195 ? -21.088 4.932 30.783 1.00 91.12 195 THR A C 1
ATOM 1427 O O . THR A 1 195 ? -22.141 4.498 30.319 1.00 91.12 195 THR A O 1
ATOM 1430 N N . PHE A 1 196 ? -20.973 5.396 32.024 1.00 90.81 196 PHE A N 1
ATOM 1431 C CA . PHE A 1 196 ? -22.072 5.450 32.976 1.00 90.81 196 PHE A CA 1
ATOM 1432 C C . PHE A 1 196 ? -22.299 6.899 33.379 1.00 90.81 196 PHE A C 1
ATOM 1434 O O . PHE A 1 196 ? -21.394 7.560 33.886 1.00 90.81 196 PHE A O 1
ATOM 1441 N N . GLU A 1 197 ? -23.518 7.378 33.183 1.00 93.69 197 GLU A N 1
ATOM 1442 C CA . GLU A 1 197 ? -23.966 8.675 33.676 1.00 93.69 197 GLU A CA 1
ATOM 1443 C C . GLU A 1 197 ? -25.082 8.459 34.693 1.00 93.69 197 GLU A C 1
ATOM 1445 O O . GLU A 1 197 ? -26.005 7.676 34.464 1.00 93.69 197 GLU A O 1
ATOM 1450 N N . ARG A 1 198 ? -25.021 9.151 35.833 1.00 89.81 198 ARG A N 1
ATOM 1451 C CA . ARG A 1 198 ? -26.108 9.115 36.815 1.00 89.81 198 ARG A CA 1
ATOM 1452 C C . ARG A 1 198 ? -27.305 9.900 36.279 1.00 89.81 198 ARG A C 1
ATOM 1454 O O . ARG A 1 198 ? -27.145 11.015 35.792 1.00 89.81 198 ARG A O 1
ATOM 1461 N N . SER A 1 199 ? -28.501 9.335 36.401 1.00 83.25 199 SER A N 1
ATOM 1462 C CA . SER A 1 199 ? -29.773 10.000 36.108 1.00 83.25 199 SER A CA 1
ATOM 1463 C C . SER A 1 199 ? -30.611 10.120 37.385 1.00 83.25 199 SER A C 1
ATOM 1465 O O . SER A 1 199 ? -30.289 9.506 38.405 1.00 83.25 199 SER A O 1
ATOM 1467 N N . ALA A 1 200 ? -31.690 10.912 37.352 1.00 81.94 200 ALA A N 1
ATOM 1468 C CA . ALA A 1 200 ? -32.548 11.138 38.521 1.00 81.94 200 ALA A CA 1
ATOM 1469 C C . ALA A 1 200 ? -33.076 9.829 39.148 1.00 81.94 200 ALA A C 1
ATOM 1471 O O . ALA A 1 200 ? -33.188 9.743 40.367 1.00 81.94 200 ALA A O 1
ATOM 1472 N N . ASN A 1 201 ? -33.321 8.801 38.323 1.00 81.88 201 ASN A N 1
ATOM 1473 C CA . ASN A 1 201 ? -33.920 7.524 38.730 1.00 81.88 201 ASN A CA 1
ATOM 1474 C C . ASN A 1 201 ? -33.009 6.301 38.472 1.00 81.88 201 ASN A C 1
ATOM 1476 O O . ASN A 1 201 ? -33.490 5.164 38.475 1.00 81.88 201 ASN A O 1
ATOM 1480 N N . GLY A 1 202 ? -31.705 6.499 38.235 1.00 88.12 202 GLY A N 1
ATOM 1481 C CA . GLY A 1 202 ? -30.774 5.389 38.010 1.00 88.12 202 GLY A CA 1
ATOM 1482 C C . GLY A 1 202 ? -29.506 5.760 37.240 1.00 88.12 202 GLY A C 1
ATOM 1483 O O . GLY A 1 202 ? -28.821 6.729 37.572 1.00 88.12 202 GLY A O 1
ATOM 1484 N N . LEU A 1 203 ? -29.176 4.957 36.229 1.00 91.12 203 LEU A N 1
ATOM 1485 C CA . LEU A 1 203 ? -28.018 5.128 35.351 1.00 91.12 203 LEU A CA 1
ATOM 1486 C C . LEU A 1 203 ? -28.459 5.243 33.888 1.00 91.12 203 LEU A C 1
ATOM 1488 O O . LEU A 1 203 ? -29.496 4.720 33.489 1.00 91.12 203 LEU A O 1
ATOM 1492 N N . LYS A 1 204 ? -27.641 5.910 33.081 1.00 92.81 204 LYS A N 1
ATOM 1493 C CA . LYS A 1 204 ? -27.690 5.889 31.621 1.00 92.81 204 LYS A CA 1
ATOM 1494 C C . LYS A 1 204 ? -26.372 5.307 31.125 1.00 92.81 204 LYS A C 1
ATOM 1496 O O . LYS A 1 204 ? -25.309 5.799 31.505 1.00 92.81 204 LYS A O 1
ATOM 1501 N N . LEU A 1 205 ? -26.452 4.258 30.316 1.00 93.62 205 LEU A N 1
ATOM 1502 C CA . LEU A 1 205 ? -25.296 3.583 29.745 1.00 93.62 205 LEU A CA 1
ATOM 1503 C C . LEU A 1 205 ? -25.166 4.000 28.288 1.00 93.62 205 LEU A C 1
ATOM 1505 O O . LEU A 1 205 ? -26.115 3.843 27.521 1.00 93.62 205 LEU A O 1
ATOM 1509 N N . SER A 1 206 ? -23.995 4.489 27.902 1.00 92.31 206 SER A N 1
ATOM 1510 C CA . SER A 1 206 ? -23.682 4.788 26.503 1.00 92.31 206 SER A CA 1
ATOM 1511 C C . SER A 1 206 ? -22.531 3.902 26.035 1.00 92.31 206 SER A C 1
ATOM 1513 O O . SER A 1 206 ? -21.618 3.622 26.809 1.00 92.31 206 SER A O 1
ATOM 1515 N N . TRP A 1 207 ? -22.569 3.437 24.788 1.00 90.19 207 TRP A N 1
ATOM 1516 C CA . TRP A 1 207 ? -21.518 2.629 24.178 1.00 90.19 207 TRP A CA 1
ATOM 1517 C C . TRP A 1 207 ? -21.445 2.857 22.672 1.00 90.19 207 TRP A C 1
ATOM 1519 O O . TRP A 1 207 ? -22.426 3.218 22.029 1.00 90.19 207 TRP A O 1
ATOM 1529 N N . THR A 1 208 ? -20.256 2.647 22.118 1.00 81.75 208 THR A N 1
ATOM 1530 C CA . THR A 1 208 ? -19.913 2.927 20.716 1.00 81.75 208 THR A CA 1
ATOM 1531 C C . THR A 1 208 ? -19.880 1.678 19.830 1.00 81.75 208 THR A C 1
ATOM 1533 O O . THR A 1 208 ? -19.773 1.807 18.616 1.00 81.75 208 THR A O 1
ATOM 1536 N N . GLY A 1 209 ? -20.001 0.476 20.410 1.00 78.00 209 GLY A N 1
ATOM 1537 C CA . GLY A 1 209 ? -20.065 -0.790 19.670 1.00 78.00 209 GLY A CA 1
ATOM 1538 C C . GLY A 1 209 ? -20.205 -2.026 20.566 1.00 78.00 209 GLY A C 1
ATOM 1539 O O . GLY A 1 209 ? -19.857 -1.984 21.751 1.00 78.00 209 GLY A O 1
ATOM 1540 N N . GLY A 1 210 ? -20.697 -3.124 19.987 1.00 83.62 210 GLY A N 1
ATOM 1541 C CA . GLY A 1 210 ? -20.959 -4.397 20.670 1.00 83.62 210 GLY A CA 1
ATOM 1542 C C . GLY A 1 210 ? -22.393 -4.549 21.195 1.00 83.62 210 GLY A C 1
ATOM 1543 O O . GLY A 1 210 ? -23.189 -3.607 21.178 1.00 83.62 210 GLY A O 1
ATOM 1544 N N . VAL A 1 211 ? -22.713 -5.755 21.667 1.00 89.00 211 VAL A N 1
ATOM 1545 C CA . VAL A 1 211 ? -24.001 -6.094 22.295 1.00 89.00 211 VAL A CA 1
ATOM 1546 C C . VAL A 1 211 ? -23.901 -5.869 23.803 1.00 89.00 211 VAL A C 1
ATOM 1548 O O . VAL A 1 211 ? -22.991 -6.395 24.453 1.00 89.00 211 VAL A O 1
ATOM 1551 N N . LEU A 1 212 ? -24.832 -5.093 24.369 1.00 93.62 212 LEU A N 1
ATOM 1552 C CA . LEU A 1 212 ? -24.924 -4.904 25.816 1.00 93.62 212 LEU A CA 1
ATOM 1553 C C . LEU A 1 212 ? -25.326 -6.225 26.475 1.00 93.62 212 LEU A C 1
ATOM 1555 O O . LEU A 1 212 ? -26.370 -6.789 26.158 1.00 93.62 212 LEU A O 1
ATOM 1559 N N . GLN A 1 213 ? -24.516 -6.693 27.421 1.00 94.81 213 GLN A N 1
ATOM 1560 C CA . GLN A 1 213 ? -24.849 -7.830 28.272 1.00 94.81 213 GLN A CA 1
ATOM 1561 C C . GLN A 1 213 ? -24.991 -7.391 29.727 1.00 94.81 213 GLN A C 1
ATOM 1563 O O . GLN A 1 213 ? -24.238 -6.529 30.189 1.00 94.81 213 GLN A O 1
ATOM 1568 N N . GLN A 1 214 ? -25.905 -8.029 30.460 1.00 94.56 214 GLN A N 1
ATOM 1569 C CA . GLN A 1 214 ? -26.108 -7.805 31.893 1.00 94.56 214 GLN A CA 1
ATOM 1570 C C . GLN A 1 214 ? -26.005 -9.098 32.706 1.00 94.56 214 GLN A C 1
ATOM 1572 O O . GLN A 1 214 ? -26.296 -10.179 32.196 1.00 94.56 214 GLN A O 1
ATOM 1577 N N . SER A 1 215 ? -25.627 -8.971 33.977 1.00 94.19 215 SER A N 1
ATOM 1578 C CA . SER A 1 215 ? -25.668 -10.043 34.974 1.00 94.19 215 SER A CA 1
ATOM 1579 C C . SER A 1 215 ? -25.982 -9.498 36.369 1.00 94.19 215 SER A C 1
ATOM 1581 O O . SER A 1 215 ? -25.689 -8.340 36.677 1.00 94.19 215 SER A O 1
ATOM 1583 N N . ASP A 1 216 ? -26.512 -10.368 37.224 1.00 92.81 216 ASP A N 1
ATOM 1584 C CA . ASP A 1 216 ? -26.728 -10.119 38.655 1.00 92.81 216 ASP A CA 1
ATOM 1585 C C . ASP A 1 216 ? -25.523 -10.553 39.505 1.00 92.81 216 ASP A C 1
ATOM 1587 O O . ASP A 1 216 ? -25.438 -10.230 40.689 1.00 92.81 216 ASP A O 1
ATOM 1591 N N . ALA A 1 217 ? -24.559 -11.253 38.898 1.00 90.44 217 ALA A N 1
ATOM 1592 C CA . ALA A 1 217 ? -23.334 -11.716 39.534 1.00 90.44 217 ALA A CA 1
ATOM 1593 C C . ALA A 1 217 ? -22.096 -11.154 38.827 1.00 90.44 217 ALA A C 1
ATOM 1595 O O . ALA A 1 217 ? -22.024 -11.081 37.598 1.00 90.44 217 ALA A O 1
ATOM 1596 N N . TYR A 1 218 ? -21.077 -10.796 39.606 1.00 88.31 218 TYR A N 1
ATOM 1597 C CA . TYR A 1 218 ? -19.795 -10.386 39.046 1.00 88.31 218 TYR A CA 1
ATOM 1598 C C . TYR A 1 218 ? -19.112 -11.574 38.348 1.00 88.31 218 TYR A C 1
ATOM 1600 O O . TYR A 1 218 ? -18.985 -12.654 38.924 1.00 88.31 218 TYR A O 1
ATOM 1608 N N . GLY A 1 219 ? -18.660 -11.379 37.107 1.00 87.50 219 GLY A N 1
ATOM 1609 C CA . GLY A 1 219 ? -17.803 -12.333 36.388 1.00 87.50 219 GLY A CA 1
ATOM 1610 C C . GLY A 1 219 ? -18.489 -13.565 35.776 1.00 87.50 219 GLY A C 1
ATOM 1611 O O . GLY A 1 219 ? -17.826 -14.328 35.081 1.00 87.50 219 GLY A O 1
ATOM 1612 N N . SER A 1 220 ? -19.795 -13.770 35.966 1.00 90.69 220 SER A N 1
ATOM 1613 C CA . SER A 1 220 ? -20.537 -14.909 35.394 1.00 90.69 220 SER A CA 1
ATOM 1614 C C . SER A 1 220 ? -21.989 -14.538 35.082 1.00 90.69 220 SER A C 1
ATOM 1616 O O . SER A 1 220 ? -22.437 -13.467 35.473 1.00 90.69 220 SER A O 1
ATOM 1618 N N . GLY A 1 221 ? -22.721 -15.386 34.348 1.00 92.19 221 GLY A N 1
ATOM 1619 C CA . GLY A 1 221 ? -24.169 -15.214 34.133 1.00 92.19 221 GLY A CA 1
ATOM 1620 C C . GLY A 1 221 ? -24.583 -14.075 33.191 1.00 92.19 221 GLY A C 1
ATOM 1621 O O . GLY A 1 221 ? -25.727 -13.639 33.237 1.00 92.19 221 GLY A O 1
ATOM 1622 N N . TYR A 1 222 ? -23.675 -13.578 32.348 1.00 94.50 222 TYR A N 1
ATOM 1623 C CA . TYR A 1 222 ? -23.980 -12.497 31.409 1.00 94.50 222 TYR A CA 1
ATOM 1624 C C . TYR A 1 222 ? -24.877 -12.966 30.259 1.00 94.50 222 TYR A C 1
ATOM 1626 O O . TYR A 1 222 ? -24.474 -13.830 29.478 1.00 94.50 222 TYR A O 1
ATOM 1634 N N . GLY A 1 223 ? -26.050 -12.347 30.132 1.00 95.62 223 GLY A N 1
ATOM 1635 C CA . GLY A 1 223 ? -26.971 -12.515 29.006 1.00 95.62 223 GLY A CA 1
ATOM 1636 C C . GLY A 1 223 ? -27.107 -11.234 28.184 1.00 95.62 223 GLY A C 1
ATOM 1637 O O . GLY A 1 223 ? -26.956 -10.136 28.725 1.00 95.62 223 GLY A O 1
ATOM 1638 N N . ASP A 1 224 ? -27.386 -11.375 26.886 1.00 95.44 224 ASP A N 1
ATOM 1639 C CA . ASP A 1 224 ? -27.662 -10.245 25.992 1.00 95.44 224 ASP A CA 1
ATOM 1640 C C . ASP A 1 224 ? -28.916 -9.490 26.466 1.00 95.44 224 ASP A C 1
ATOM 1642 O O . ASP A 1 224 ? -29.950 -10.092 26.761 1.00 95.44 224 ASP A O 1
ATOM 1646 N N . VAL A 1 225 ? -28.826 -8.162 26.542 1.00 93.88 225 VAL A N 1
ATOM 1647 C CA . VAL A 1 225 ? -29.982 -7.295 26.776 1.00 93.88 225 VAL A CA 1
ATOM 1648 C C . VAL A 1 225 ? -30.652 -7.070 25.426 1.00 93.88 225 VAL A C 1
ATOM 1650 O O . VAL A 1 225 ? -30.183 -6.273 24.612 1.00 93.88 225 VAL A O 1
ATOM 1653 N N . THR A 1 226 ? -31.723 -7.814 25.166 1.00 91.88 226 THR A N 1
ATOM 1654 C CA . THR A 1 226 ? -32.500 -7.703 23.927 1.00 91.88 226 THR A CA 1
ATOM 1655 C C . THR A 1 226 ? -33.023 -6.279 23.749 1.00 91.88 226 THR A C 1
ATOM 1657 O O . THR A 1 226 ? -33.468 -5.656 24.711 1.00 91.88 226 THR A O 1
ATOM 1660 N N . ASP A 1 227 ? -32.938 -5.766 22.521 1.00 88.06 227 ASP A N 1
ATOM 1661 C CA . ASP A 1 227 ? -33.398 -4.427 22.122 1.00 88.06 227 ASP A CA 1
ATOM 1662 C C . ASP A 1 227 ? -32.704 -3.246 22.829 1.00 88.06 227 ASP A C 1
ATOM 1664 O O . ASP A 1 227 ? -33.169 -2.106 22.762 1.00 88.06 227 ASP A O 1
ATOM 1668 N N . ALA A 1 228 ? -31.560 -3.477 23.483 1.00 91.19 228 ALA A N 1
ATOM 1669 C CA . ALA A 1 228 ? -30.768 -2.395 24.054 1.00 91.19 228 ALA A CA 1
ATOM 1670 C C . ALA A 1 228 ? -30.193 -1.491 22.951 1.00 91.19 228 ALA A C 1
ATOM 1672 O O . ALA A 1 228 ? -29.352 -1.909 22.154 1.00 91.19 228 ALA A O 1
ATOM 1673 N N . VAL A 1 229 ? -30.597 -0.220 22.958 1.00 90.25 229 VAL A N 1
ATOM 1674 C CA . VAL A 1 229 ? -30.057 0.831 22.086 1.00 90.25 229 VAL A CA 1
ATOM 1675 C C . VAL A 1 229 ? -29.289 1.836 22.931 1.00 90.25 229 VAL A C 1
ATOM 1677 O O . VAL A 1 229 ? -29.726 2.202 24.021 1.00 90.25 229 VAL A O 1
ATOM 1680 N N . SER A 1 230 ? -28.136 2.285 22.436 1.00 90.31 230 SER A N 1
ATOM 1681 C CA . SER A 1 230 ? -27.361 3.322 23.104 1.00 90.31 230 SER A CA 1
ATOM 1682 C C . SER A 1 230 ? -27.941 4.714 22.816 1.00 90.31 230 SER A C 1
ATOM 1684 O O . SER A 1 230 ? -28.116 5.041 21.641 1.00 90.31 230 SER A O 1
ATOM 1686 N N . PRO A 1 231 ? -28.204 5.563 23.829 1.00 93.00 231 PRO A N 1
ATOM 1687 C CA . PRO A 1 231 ? -28.025 5.329 25.264 1.00 93.00 231 PRO A CA 1
ATOM 1688 C C . PRO A 1 231 ? -29.171 4.522 25.909 1.00 93.00 231 PRO A C 1
ATOM 1690 O O . PRO A 1 231 ? -30.344 4.789 25.655 1.00 93.00 231 PRO A O 1
ATOM 1693 N N . TYR A 1 232 ? -28.834 3.606 26.823 1.00 93.38 232 TYR A N 1
ATOM 1694 C CA . TYR A 1 232 ? -29.786 2.714 27.497 1.00 93.38 232 TYR A CA 1
ATOM 1695 C C . TYR A 1 232 ? -30.032 3.124 28.957 1.00 93.38 232 TYR A C 1
ATOM 1697 O O . TYR A 1 232 ? -29.068 3.275 29.719 1.00 93.38 232 TYR A O 1
ATOM 1705 N N . PRO A 1 233 ? -31.294 3.301 29.386 1.00 93.00 233 PRO A N 1
ATOM 1706 C CA . PRO A 1 233 ? -31.619 3.600 30.774 1.00 93.00 233 PRO A CA 1
ATOM 1707 C C . PRO A 1 233 ? -31.596 2.338 31.649 1.00 93.00 233 PRO A C 1
ATOM 1709 O O . PRO A 1 233 ? -32.125 1.295 31.281 1.00 93.00 233 PRO A O 1
ATOM 1712 N N . VAL A 1 234 ? -31.050 2.454 32.859 1.00 91.38 234 VAL A N 1
ATOM 1713 C CA . VAL A 1 234 ? -31.104 1.419 33.900 1.00 91.38 234 VAL A CA 1
ATOM 1714 C C . VAL A 1 234 ? -31.720 2.010 35.156 1.00 91.38 234 VAL A C 1
ATOM 1716 O O . VAL A 1 234 ? -31.156 2.913 35.776 1.00 91.38 234 VAL A O 1
ATOM 1719 N N . SER A 1 235 ? -32.882 1.488 35.541 1.00 88.56 235 SER A N 1
ATOM 1720 C CA . SER A 1 235 ? -33.569 1.869 36.774 1.00 88.56 235 SER A CA 1
ATOM 1721 C C . SER A 1 235 ? -32.845 1.321 38.002 1.00 88.56 235 SER A C 1
ATOM 1723 O O . SER A 1 235 ? -32.354 0.189 38.004 1.00 88.56 235 SER A O 1
ATOM 1725 N N . ALA A 1 236 ? -32.807 2.109 39.077 1.00 82.19 236 ALA A N 1
ATOM 1726 C CA . ALA A 1 236 ? -32.320 1.627 40.365 1.00 82.19 236 ALA A CA 1
ATOM 1727 C C . ALA A 1 236 ? -33.204 0.468 40.868 1.00 82.19 236 ALA A C 1
ATOM 1729 O O . ALA A 1 236 ? -34.418 0.619 40.974 1.00 82.19 236 ALA A O 1
ATOM 1730 N N . SER A 1 237 ? -32.597 -0.684 41.173 1.00 77.06 237 SER A N 1
ATOM 1731 C CA . SER A 1 237 ? -33.324 -1.912 41.552 1.00 77.06 237 SER A CA 1
ATOM 1732 C C . SER A 1 237 ? -33.015 -2.420 42.965 1.00 77.06 237 SER A C 1
ATOM 1734 O O . SER A 1 237 ? -33.528 -3.457 43.367 1.00 77.06 237 SER A O 1
ATOM 1736 N N . GLY A 1 238 ? -32.168 -1.726 43.736 1.00 78.19 238 GLY A N 1
ATOM 1737 C CA . GLY A 1 238 ? -31.735 -2.166 45.074 1.00 78.19 238 GLY A CA 1
ATOM 1738 C C . GLY A 1 238 ? -30.752 -3.349 45.077 1.00 78.19 238 GLY A C 1
ATOM 1739 O O . GLY A 1 238 ? -30.070 -3.569 46.072 1.00 78.19 238 GLY A O 1
ATOM 1740 N N . THR A 1 239 ? -30.615 -4.061 43.958 1.00 82.94 239 THR A N 1
ATOM 1741 C CA . THR A 1 239 ? -29.611 -5.106 43.708 1.00 82.94 239 THR A CA 1
ATOM 1742 C C . THR A 1 239 ? -28.508 -4.611 42.778 1.00 82.94 239 THR A C 1
ATOM 1744 O O . THR A 1 239 ? -28.768 -3.827 41.862 1.00 82.94 239 THR A O 1
ATOM 1747 N N . ALA A 1 240 ? -27.276 -5.087 42.982 1.00 86.31 240 ALA A N 1
ATOM 1748 C CA . ALA A 1 240 ? -26.179 -4.810 42.061 1.00 86.31 240 ALA A CA 1
ATOM 1749 C C . ALA A 1 240 ? -26.460 -5.430 40.682 1.00 86.31 240 ALA A C 1
ATOM 1751 O O . ALA A 1 240 ? -26.946 -6.555 40.586 1.00 86.31 240 ALA A O 1
ATOM 1752 N N . LYS A 1 241 ? -26.135 -4.687 39.622 1.00 90.25 241 LYS A N 1
ATOM 1753 C CA . LYS A 1 241 ? -26.171 -5.148 38.230 1.00 90.25 241 LYS A CA 1
ATOM 1754 C C . LYS A 1 241 ? -24.803 -4.905 37.609 1.00 90.25 241 LYS A C 1
ATOM 1756 O O . LYS A 1 241 ? -24.201 -3.853 37.829 1.00 90.25 241 LYS A O 1
ATOM 1761 N N . PHE A 1 242 ? -24.326 -5.864 36.829 1.00 92.94 242 PHE A N 1
ATOM 1762 C CA . PHE A 1 242 ? -23.042 -5.805 36.141 1.00 92.94 242 PHE A CA 1
ATOM 1763 C C . PHE A 1 242 ? -23.272 -5.763 34.639 1.00 92.94 242 PHE A C 1
ATOM 1765 O O . PHE A 1 242 ? -24.073 -6.530 34.115 1.00 92.94 242 PHE A O 1
ATOM 1772 N N . PHE A 1 243 ? -22.535 -4.900 33.946 1.00 93.12 243 PHE A N 1
ATOM 1773 C CA . PHE A 1 243 ? -22.668 -4.703 32.506 1.00 93.12 243 PHE A CA 1
ATOM 1774 C C . PHE A 1 243 ? -21.337 -4.945 31.814 1.00 93.12 243 PHE A C 1
ATOM 1776 O O . PHE A 1 243 ? -20.281 -4.597 32.345 1.00 93.12 243 PHE A O 1
ATOM 1783 N N . ARG A 1 244 ? -21.390 -5.527 30.619 1.00 91.75 244 ARG A N 1
ATOM 1784 C CA . ARG A 1 244 ? -20.243 -5.622 29.715 1.00 91.75 244 ARG A CA 1
ATOM 1785 C C . ARG A 1 244 ? -20.707 -5.494 28.275 1.00 91.75 244 ARG A C 1
ATOM 1787 O O . ARG A 1 244 ? -21.897 -5.591 27.986 1.00 91.75 244 ARG A O 1
ATOM 1794 N N . LEU A 1 245 ? -19.746 -5.315 27.385 1.00 90.69 245 LEU A N 1
ATOM 1795 C CA . LEU A 1 245 ? -19.979 -5.338 25.952 1.00 90.69 245 LEU A CA 1
ATOM 1796 C C . LEU A 1 245 ? -19.370 -6.615 25.390 1.00 90.69 245 LEU A C 1
ATOM 1798 O O . LEU A 1 245 ? -18.214 -6.933 25.673 1.00 90.69 245 LEU A O 1
ATOM 1802 N N . ARG A 1 246 ? -20.172 -7.359 24.633 1.00 87.31 246 ARG A N 1
ATOM 1803 C CA . ARG A 1 246 ? -19.700 -8.478 23.822 1.00 87.31 246 ARG A CA 1
ATOM 1804 C C . ARG A 1 246 ? -19.405 -7.947 22.422 1.00 87.31 246 ARG A C 1
ATOM 1806 O O . ARG A 1 246 ? -20.275 -7.298 21.838 1.00 87.31 246 ARG A O 1
ATOM 1813 N N . GLN A 1 247 ? -18.184 -8.180 21.943 1.00 76.25 247 GLN A N 1
ATOM 1814 C CA . GLN A 1 247 ? -17.808 -7.920 20.552 1.00 76.25 247 GLN A CA 1
ATOM 1815 C C . GLN A 1 247 ? -18.451 -8.950 19.621 1.00 76.25 247 GLN A C 1
ATOM 1817 O O . GLN A 1 247 ? -18.658 -10.107 20.068 1.00 76.25 247 GLN A O 1
#